Protein AF-S7VA34-F1 (afdb_monomer)

Mean predicted aligned error: 4.26 Å

Nearest PDB structures (foldseek):
  1vgv-assembly2_D  TM=6.565E-01  e=6.905E-03  Escherichia coli
  3dzc-assembly1_B  TM=6.618E-01  e=1.709E-02  Vibrio cholerae
  8wky-assembly1_A  TM=4.842E-01  e=1.620E-03  Homo sapiens
  6tpj-assembly1_A  TM=4.297E-01  e=6.905E-03  Homo sapiens
  5ws3-assembly1_A  TM=3.916E-01  e=1.189E-02  Homo sapiens

Solvent-accessible surface area (backbone atoms only — not comparable to full-atom values): 11590 Å² total; per-residue (Å²): 112,68,69,63,53,51,50,51,52,50,45,53,53,31,50,53,52,53,53,47,51,54,54,50,44,37,60,76,62,68,65,82,62,91,65,49,27,39,32,35,40,37,34,76,39,78,83,47,69,70,48,45,33,19,40,62,7,42,52,50,52,45,49,74,78,42,66,79,47,44,46,35,34,44,35,70,43,84,53,61,72,60,50,51,51,45,43,76,72,40,69,84,49,46,75,45,68,74,68,63,46,98,86,35,47,65,83,39,63,69,50,51,51,46,63,73,64,30,50,32,39,39,38,47,40,38,90,33,74,84,58,49,57,58,52,49,25,44,63,72,76,41,92,62,42,32,31,41,37,17,23,39,44,89,75,76,52,78,69,54,44,56,55,58,72,67,33,66,29,40,26,20,44,49,71,67,26,53,52,47,35,45,78,72,69,54,74,57,95,48,50,48,68,25,71,42,28,42,65,52,32,58,55,49,42,74,78,45,63,91,73,116

pLDDT: mean 91.78, std 9.01, range [55.5, 98.81]

Secondary structure (DSSP, 8-state):
-HHHHHHHHHHHHHHHHHHHHHHHHHHHTT---SS-EEEEEE---SS-HHHHHHHHHHHHHHHHH-TTSEEEEEES---HHHHHHHHHH-TTSEEE--PPPTTS----HHHHHHHHH-SEEEEPPBSS-TTHHHHHHHHHH----EEEEEE--S---HHHHHHHHH-SEEEESSHHHHHHHHHTT--STTEEE---THHHHHHHHHH-GGG-

Foldseek 3Di:
DVVVVVLVVQQVVQLVLVVCLVVVLLVVVVDPDPQAEEEEEAAQDDPDVLRLLFVVLVVLSCCVSPVRHQYEYAHADDDVVSVVLCCLVPVRHHYDYFDQDPVLDTPDPVVLVNLVRHQEYEYIADAASSVLSVLSNSVVNDLHAYEYAAYADPAADPSNVVSLVSHSAYEYQDCVSVVRCVVVVNDDSRYYYHHRSSVSSVVVCVVPVVSD

InterPro domains:
  IPR007345 Polysaccharide pyruvyl transferase [PF04230] (48-201)

Organism: NCBI:txid641524

Radius of gyration: 16.33 Å; Cα contacts (8 Å, |Δi|>4): 360; chains: 1; bounding box: 35×39×47 Å

Structure (mmCIF, N/CA/C/O backbone):
data_AF-S7VA34-F1
#
_entry.id   AF-S7VA34-F1
#
loop_
_atom_site.group_PDB
_atom_site.id
_atom_site.type_symbol
_atom_site.label_atom_id
_atom_site.label_alt_id
_atom_site.label_comp_id
_atom_site.label_asym_id
_atom_site.label_entity_id
_atom_site.label_seq_id
_atom_site.pdbx_PDB_ins_code
_atom_site.Cartn_x
_atom_site.Cartn_y
_atom_site.Cartn_z
_atom_site.occupancy
_atom_site.B_iso_or_equiv
_atom_site.auth_seq_id
_atom_site.auth_comp_id
_atom_site.auth_asym_id
_atom_site.auth_atom_id
_atom_site.pdbx_PDB_model_num
ATOM 1 N N . MET A 1 1 ? -6.222 -13.978 -30.266 1.00 61.00 1 MET A N 1
ATOM 2 C CA . MET A 1 1 ? -7.148 -12.844 -30.039 1.00 61.00 1 MET A CA 1
ATOM 3 C C . MET A 1 1 ? -7.884 -13.006 -28.704 1.00 61.00 1 MET A C 1
ATOM 5 O O . MET A 1 1 ? -7.746 -12.140 -27.851 1.00 61.00 1 MET A O 1
ATOM 9 N N . GLU A 1 2 ? -8.495 -14.173 -28.471 1.00 77.12 2 GLU A N 1
ATOM 10 C CA . GLU A 1 2 ? -9.124 -14.643 -27.215 1.00 77.12 2 GLU A CA 1
ATOM 11 C C . GLU A 1 2 ? -8.353 -14.312 -25.917 1.00 77.12 2 GLU A C 1
ATOM 13 O O . GLU A 1 2 ? -8.846 -13.580 -25.063 1.00 77.12 2 GLU A O 1
ATOM 18 N N . ARG A 1 3 ? -7.093 -14.764 -25.788 1.00 79.12 3 ARG A N 1
ATOM 19 C CA . ARG A 1 3 ? -6.267 -14.565 -24.575 1.00 79.12 3 ARG A CA 1
ATOM 20 C C . ARG A 1 3 ? -6.072 -13.098 -24.177 1.00 79.12 3 ARG A C 1
ATOM 22 O O . ARG A 1 3 ? -6.114 -12.764 -22.998 1.00 79.12 3 ARG A O 1
ATOM 29 N N . ARG A 1 4 ? -5.860 -12.209 -25.154 1.00 78.06 4 ARG A N 1
ATOM 30 C CA . ARG A 1 4 ? -5.673 -10.770 -24.893 1.00 78.06 4 ARG A CA 1
ATOM 31 C C . ARG A 1 4 ? -6.971 -10.128 -24.402 1.00 78.06 4 ARG A C 1
ATOM 33 O O . ARG A 1 4 ? -6.928 -9.284 -23.514 1.00 78.06 4 ARG A O 1
ATOM 40 N N . ASN A 1 5 ? -8.111 -10.548 -24.947 1.00 81.50 5 ASN A N 1
ATOM 41 C CA . ASN A 1 5 ? -9.422 -10.075 -24.508 1.00 81.50 5 ASN A CA 1
ATOM 42 C C . ASN A 1 5 ? -9.769 -10.596 -23.108 1.00 81.50 5 ASN A C 1
ATOM 44 O O . ASN A 1 5 ? -10.270 -9.829 -22.291 1.00 81.50 5 ASN A O 1
ATOM 48 N N . ALA A 1 6 ? -9.439 -11.854 -22.803 1.00 80.69 6 ALA A N 1
ATOM 49 C CA . ALA A 1 6 ? -9.592 -12.418 -21.464 1.00 80.69 6 ALA A CA 1
ATOM 50 C C . ALA A 1 6 ? -8.761 -11.648 -20.424 1.00 80.69 6 ALA A C 1
ATOM 52 O O . ALA A 1 6 ? -9.308 -11.214 -19.415 1.00 80.69 6 ALA A O 1
ATOM 53 N N . LEU A 1 7 ? -7.480 -11.383 -20.710 1.00 78.12 7 LEU A N 1
ATOM 54 C CA . LEU A 1 7 ? -6.618 -10.576 -19.837 1.00 78.12 7 LEU A CA 1
ATOM 55 C C . LEU A 1 7 ? -7.194 -9.176 -19.599 1.00 78.12 7 LEU A C 1
ATOM 57 O O . LEU A 1 7 ? -7.283 -8.753 -18.456 1.00 78.12 7 LEU A O 1
ATOM 61 N N . LYS A 1 8 ? -7.663 -8.485 -20.648 1.00 78.50 8 LYS A N 1
ATOM 62 C CA . LYS A 1 8 ? -8.310 -7.168 -20.506 1.00 78.50 8 LYS A CA 1
ATOM 63 C C . LYS A 1 8 ? -9.538 -7.208 -19.595 1.00 78.50 8 LYS A C 1
ATOM 65 O O . LYS A 1 8 ? -9.670 -6.348 -18.728 1.00 78.50 8 LYS A O 1
ATOM 70 N N . LYS A 1 9 ? -10.425 -8.192 -19.784 1.00 83.38 9 LYS A N 1
ATOM 71 C CA . LYS A 1 9 ? -11.634 -8.358 -18.962 1.00 83.38 9 LYS A CA 1
ATOM 72 C C . LYS A 1 9 ? -11.277 -8.632 -17.501 1.00 83.38 9 LYS A C 1
ATOM 74 O O . LYS A 1 9 ? -11.826 -7.982 -16.620 1.00 83.38 9 LYS A O 1
ATOM 79 N N . ILE A 1 10 ? -10.328 -9.538 -17.257 1.00 84.56 10 ILE A N 1
ATOM 80 C CA . ILE A 1 10 ? -9.851 -9.874 -15.909 1.00 84.56 10 ILE A CA 1
ATOM 81 C C . ILE A 1 10 ? -9.227 -8.650 -15.237 1.00 84.56 10 ILE A C 1
ATOM 83 O O . ILE A 1 10 ? -9.593 -8.339 -14.108 1.00 84.56 10 ILE A O 1
ATOM 87 N N . THR A 1 11 ? -8.348 -7.919 -15.932 1.00 82.56 11 THR A N 1
ATOM 88 C CA . THR A 1 11 ? -7.770 -6.673 -15.414 1.00 82.56 11 THR A CA 1
ATOM 89 C C . THR A 1 11 ? -8.873 -5.684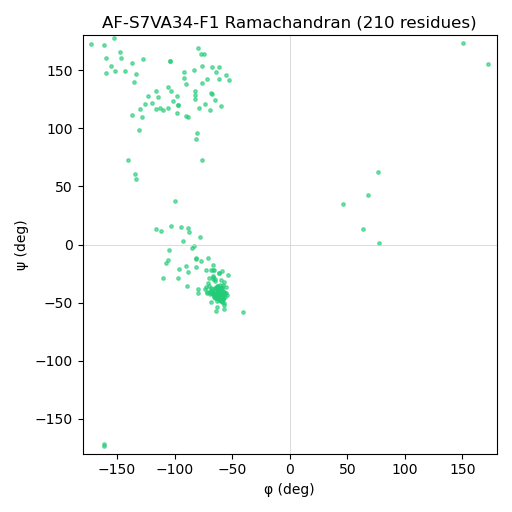 -15.050 1.00 82.56 11 THR A C 1
ATOM 91 O O . THR A 1 11 ? -8.926 -5.257 -13.906 1.00 82.56 11 THR A O 1
ATOM 94 N N . CYS A 1 12 ? -9.810 -5.398 -15.958 1.00 83.88 12 CYS A N 1
ATOM 95 C CA . CYS A 1 12 ? -10.899 -4.454 -15.700 1.00 83.88 12 CYS A CA 1
ATOM 96 C C . CYS A 1 12 ? -11.757 -4.852 -14.484 1.00 83.88 12 CYS A C 1
ATOM 98 O O . CYS A 1 12 ? -11.982 -4.023 -13.604 1.00 83.88 12 CYS A O 1
ATOM 100 N N . LEU A 1 13 ? -12.161 -6.124 -14.387 1.00 85.81 13 LEU A N 1
ATOM 101 C CA . LEU A 1 13 ? -12.937 -6.641 -13.254 1.00 85.81 13 LEU A CA 1
ATOM 102 C C . LEU A 1 13 ? -12.159 -6.554 -11.936 1.00 85.81 13 LEU A C 1
ATOM 104 O O . LEU A 1 13 ? -12.678 -6.044 -10.948 1.00 85.81 13 LEU A O 1
ATOM 108 N N . SER A 1 14 ? -10.907 -7.017 -11.923 1.00 86.81 14 SER A N 1
ATOM 109 C CA . SER A 1 14 ? -10.055 -6.978 -10.727 1.00 86.81 14 SER A CA 1
ATOM 110 C C . SER A 1 14 ? -9.768 -5.556 -10.255 1.00 86.81 14 SER A C 1
ATOM 112 O O . SER A 1 14 ? -9.807 -5.293 -9.057 1.00 86.81 14 SER A O 1
ATOM 114 N N . THR A 1 15 ? -9.559 -4.620 -11.184 1.00 88.25 15 THR A N 1
ATOM 115 C CA . THR A 1 15 ? -9.397 -3.208 -10.857 1.00 88.25 15 THR A CA 1
ATOM 116 C C . THR A 1 15 ? -10.689 -2.637 -10.286 1.00 88.25 15 THR A C 1
ATOM 118 O O . THR A 1 15 ? -10.637 -2.005 -9.241 1.00 88.25 15 THR A O 1
ATOM 121 N N . GLY A 1 16 ? -11.850 -2.918 -10.886 1.00 89.69 16 GLY A N 1
ATOM 122 C CA . GLY A 1 16 ? -13.141 -2.497 -10.334 1.00 89.69 16 GLY A CA 1
ATOM 123 C C . GLY A 1 16 ? -13.363 -2.988 -8.898 1.00 89.69 16 GLY A C 1
ATOM 124 O O . GLY A 1 16 ? -13.733 -2.198 -8.032 1.00 89.69 16 GLY A O 1
ATOM 125 N N . MET A 1 17 ? -13.060 -4.261 -8.619 1.00 91.81 17 MET A N 1
ATOM 126 C CA . MET A 1 17 ? -13.136 -4.818 -7.261 1.00 91.81 17 MET A CA 1
ATOM 127 C C . MET A 1 17 ? -12.164 -4.125 -6.301 1.00 91.81 17 MET A C 1
ATOM 129 O O . MET A 1 17 ? -12.560 -3.746 -5.203 1.00 91.81 17 MET A O 1
ATOM 133 N N . PHE A 1 18 ? -10.918 -3.901 -6.720 1.00 94.25 18 PHE A N 1
ATOM 134 C CA . PHE A 1 18 ? -9.914 -3.216 -5.906 1.00 94.25 18 PHE A CA 1
ATOM 135 C C . PHE A 1 18 ? -10.340 -1.788 -5.536 1.00 94.25 18 PHE A C 1
ATOM 137 O O . PHE A 1 18 ? -10.253 -1.395 -4.372 1.00 94.25 18 PHE A O 1
ATOM 144 N N . ILE A 1 19 ? -10.872 -1.032 -6.498 1.00 94.56 19 ILE A N 1
ATOM 145 C CA . ILE A 1 19 ? -11.386 0.322 -6.263 1.00 94.56 19 ILE A CA 1
ATOM 146 C C . ILE A 1 19 ? -12.608 0.299 -5.332 1.00 94.56 19 ILE A C 1
ATOM 148 O O . ILE A 1 19 ? -12.701 1.124 -4.419 1.00 94.56 19 ILE A O 1
ATOM 152 N N . ALA A 1 20 ? -13.507 -0.677 -5.491 1.00 93.94 20 ALA A N 1
ATOM 153 C CA . ALA A 1 20 ? -14.627 -0.879 -4.574 1.00 93.94 20 ALA A CA 1
ATOM 154 C C . ALA A 1 20 ? -14.155 -1.216 -3.146 1.00 93.94 20 ALA A C 1
ATOM 156 O O . ALA A 1 20 ? -14.719 -0.711 -2.179 1.00 93.94 20 ALA A O 1
ATOM 157 N N . SER A 1 21 ? -13.089 -2.010 -2.993 1.00 95.94 21 SER A N 1
ATOM 158 C CA . SER A 1 21 ? -12.500 -2.309 -1.682 1.00 95.94 21 SER A CA 1
ATOM 159 C C . SER A 1 21 ? -11.925 -1.063 -1.006 1.00 95.94 21 SER A C 1
ATOM 161 O O . SER A 1 21 ? -12.157 -0.869 0.183 1.00 95.94 21 SER A O 1
ATOM 163 N N . ILE A 1 22 ? -11.222 -0.197 -1.745 1.00 95.69 22 ILE A N 1
ATOM 164 C CA . ILE A 1 22 ? -10.688 1.065 -1.202 1.00 95.69 22 ILE A CA 1
ATOM 165 C C . ILE A 1 22 ? -11.824 1.989 -0.758 1.00 95.69 22 ILE A C 1
ATOM 167 O O . ILE A 1 22 ? -11.842 2.462 0.378 1.00 95.69 22 ILE A O 1
ATOM 171 N N . THR A 1 23 ? -12.770 2.257 -1.657 1.00 94.88 23 THR A N 1
ATOM 172 C CA . THR A 1 23 ? -13.866 3.203 -1.403 1.00 94.88 23 THR A CA 1
ATOM 173 C C . THR A 1 23 ? -14.786 2.710 -0.291 1.00 94.88 23 THR A C 1
ATOM 175 O O . THR A 1 23 ? -15.100 3.479 0.616 1.00 94.88 23 THR A O 1
ATOM 178 N N . GLY A 1 24 ? -15.136 1.420 -0.293 1.00 94.50 24 GLY A N 1
ATOM 179 C CA . GLY A 1 24 ? -15.923 0.788 0.763 1.00 94.50 24 GLY A CA 1
ATOM 180 C C . GLY A 1 24 ? -15.223 0.810 2.123 1.00 94.50 24 GLY A C 1
ATOM 181 O O . GLY A 1 24 ? -15.852 1.145 3.124 1.00 94.50 24 GLY A O 1
ATOM 182 N N . ALA A 1 25 ? -13.916 0.529 2.172 1.00 94.69 25 ALA A N 1
ATOM 183 C CA . ALA A 1 25 ? -13.160 0.572 3.423 1.00 94.69 25 ALA A CA 1
ATOM 184 C C . ALA A 1 25 ? -13.102 1.991 4.017 1.00 94.69 25 ALA A C 1
ATOM 186 O O . ALA A 1 25 ? -13.297 2.166 5.218 1.00 94.69 25 ALA A O 1
ATOM 187 N N . ILE A 1 26 ? -12.900 3.015 3.181 1.00 93.81 26 ILE A N 1
ATOM 188 C CA . ILE A 1 26 ? -12.905 4.418 3.625 1.00 93.81 26 ILE A CA 1
ATOM 189 C C . ILE A 1 26 ? -14.301 4.853 4.085 1.00 93.81 26 ILE A C 1
ATOM 191 O O . ILE A 1 26 ? -14.414 5.534 5.105 1.00 93.81 26 ILE A O 1
ATOM 195 N N . ALA A 1 27 ? -15.351 4.474 3.349 1.00 91.12 27 ALA A N 1
ATOM 196 C CA . ALA A 1 27 ? -16.731 4.815 3.688 1.00 91.12 27 ALA A CA 1
ATOM 197 C C . ALA A 1 27 ? -17.143 4.224 5.045 1.00 91.12 27 ALA A C 1
ATOM 199 O O . ALA A 1 27 ? -17.710 4.933 5.872 1.00 91.12 27 ALA A O 1
ATOM 200 N N . ASN A 1 28 ? -16.775 2.968 5.312 1.00 89.12 28 ASN A N 1
ATOM 201 C CA . ASN A 1 28 ? -17.064 2.299 6.584 1.00 89.12 28 ASN A CA 1
ATOM 202 C C . ASN A 1 28 ? -16.340 2.927 7.784 1.00 89.12 28 ASN A C 1
ATOM 204 O O . ASN A 1 28 ? -16.782 2.755 8.915 1.00 89.12 28 ASN A O 1
ATOM 208 N N . ASN A 1 29 ? -15.247 3.658 7.552 1.00 87.56 29 ASN A N 1
ATOM 209 C CA . ASN A 1 29 ? -14.478 4.307 8.610 1.00 87.56 29 ASN A CA 1
ATOM 210 C C . ASN A 1 29 ? -14.885 5.776 8.858 1.00 87.56 29 ASN A C 1
ATOM 212 O O . ASN A 1 29 ? -14.127 6.531 9.462 1.00 87.56 29 ASN A O 1
ATOM 216 N N . ASN A 1 30 ? -16.049 6.213 8.352 1.00 77.56 30 ASN A N 1
ATOM 217 C CA . ASN A 1 30 ? -16.628 7.548 8.580 1.00 77.56 30 ASN A CA 1
ATOM 218 C C . ASN A 1 30 ? -15.635 8.715 8.412 1.00 77.56 30 ASN A C 1
ATOM 220 O O . ASN A 1 30 ? -15.705 9.717 9.127 1.00 77.56 30 ASN A O 1
ATOM 224 N N . SER A 1 31 ? -14.691 8.604 7.470 1.00 76.50 31 SER A N 1
ATOM 225 C CA . SER A 1 31 ? -13.713 9.667 7.242 1.00 76.50 31 SER A CA 1
ATOM 226 C C . SER A 1 31 ? -14.440 10.966 6.869 1.00 76.50 31 SER A C 1
ATOM 228 O O . SER A 1 31 ? -15.111 11.040 5.837 1.00 76.50 31 SER A O 1
ATOM 230 N N . SER A 1 32 ? -14.263 12.009 7.683 1.00 73.44 32 SER A N 1
ATOM 231 C CA . SER A 1 32 ? -14.829 13.347 7.469 1.00 73.44 32 SER A CA 1
ATOM 232 C C . SER A 1 32 ? -13.999 14.212 6.514 1.00 73.44 32 SER A C 1
ATOM 234 O O . SER A 1 32 ? -14.387 15.336 6.201 1.00 73.44 32 SER A O 1
ATOM 236 N N . ASN A 1 33 ? -12.866 13.697 6.014 1.00 77.75 33 ASN A N 1
ATOM 237 C CA . ASN A 1 33 ? -12.004 14.430 5.092 1.00 77.75 33 ASN A CA 1
ATOM 238 C C . ASN A 1 33 ? -12.731 14.701 3.763 1.00 77.75 33 ASN A C 1
ATOM 240 O O . ASN A 1 33 ? -13.138 13.738 3.102 1.00 77.75 33 ASN A O 1
ATOM 244 N N . PRO A 1 34 ? -12.845 15.970 3.322 1.00 78.94 34 PRO A N 1
ATOM 245 C CA . PRO A 1 34 ? -13.524 16.309 2.072 1.00 78.94 34 PRO A CA 1
ATOM 246 C C . PRO A 1 34 ? -12.739 15.845 0.839 1.00 78.94 34 PRO A C 1
ATOM 248 O O . PRO A 1 34 ? -13.329 15.518 -0.184 1.00 78.94 34 PRO A O 1
ATOM 251 N N . THR A 1 35 ? -11.408 15.769 0.933 1.00 89.19 35 THR A N 1
ATOM 252 C CA . THR A 1 35 ? -10.553 15.159 -0.093 1.00 89.19 35 THR A CA 1
ATOM 253 C C . THR A 1 35 ? -9.852 13.949 0.494 1.00 89.19 35 THR A C 1
ATOM 255 O O . THR A 1 35 ? -9.035 14.092 1.407 1.00 89.19 35 THR A O 1
ATOM 258 N N . LYS A 1 36 ? -10.145 12.769 -0.051 1.00 96.12 36 LYS A N 1
ATOM 259 C CA . LYS A 1 36 ? -9.563 11.519 0.432 1.00 96.12 36 LYS A CA 1
ATOM 260 C C . LYS A 1 36 ? -8.085 11.412 0.068 1.00 96.12 36 LYS A C 1
ATOM 262 O O . LYS A 1 36 ? -7.668 11.837 -1.009 1.00 96.12 36 LYS A O 1
ATOM 267 N N . THR A 1 37 ? -7.288 10.857 0.974 1.00 97.94 37 THR A N 1
ATOM 268 C CA . THR A 1 37 ? -5.842 10.682 0.804 1.00 97.94 37 THR A CA 1
ATOM 269 C C . THR A 1 37 ? -5.452 9.212 0.957 1.00 97.94 37 THR A C 1
ATOM 271 O O . THR A 1 37 ? -5.771 8.581 1.960 1.00 97.94 37 THR A O 1
ATOM 274 N N . ILE A 1 38 ? -4.723 8.677 -0.020 1.00 98.62 38 ILE A N 1
ATOM 275 C CA . ILE A 1 38 ? -4.148 7.330 -0.011 1.00 98.62 38 ILE A CA 1
ATOM 276 C C . ILE A 1 38 ? -2.664 7.441 0.337 1.00 98.62 38 ILE A C 1
ATOM 278 O O . ILE A 1 38 ? -1.913 8.126 -0.365 1.00 98.62 38 ILE A O 1
ATOM 282 N N . LEU A 1 39 ? -2.232 6.742 1.387 1.00 98.75 39 LEU A N 1
ATOM 283 C CA . LEU A 1 39 ? -0.816 6.494 1.640 1.00 98.75 39 LEU A CA 1
ATOM 284 C C . LEU A 1 39 ? -0.408 5.210 0.916 1.00 98.75 39 LEU A C 1
ATOM 286 O O . LEU A 1 39 ? -0.825 4.116 1.280 1.00 98.75 39 LEU A O 1
ATOM 290 N N . LEU A 1 40 ? 0.385 5.341 -0.139 1.00 98.75 40 LEU A N 1
ATOM 291 C CA . LEU A 1 40 ? 0.876 4.223 -0.933 1.00 98.75 40 LEU A CA 1
ATOM 292 C C . LEU A 1 40 ? 2.280 3.841 -0.463 1.00 98.75 40 LEU A C 1
ATOM 294 O O . LEU A 1 40 ? 3.196 4.651 -0.566 1.00 98.75 40 LEU A O 1
ATOM 298 N N . VAL A 1 41 ? 2.471 2.606 -0.004 1.00 98.56 41 VAL A N 1
ATOM 299 C CA . VAL A 1 41 ? 3.798 2.050 0.302 1.00 98.56 41 VAL A CA 1
ATOM 300 C C . VAL A 1 41 ? 4.251 1.217 -0.890 1.00 98.56 41 VAL A C 1
ATOM 302 O O . VAL A 1 41 ? 3.632 0.202 -1.210 1.00 98.56 41 VAL A O 1
ATOM 305 N N . SER A 1 42 ? 5.300 1.662 -1.582 1.00 97.12 42 SER A N 1
ATOM 306 C CA . SER A 1 42 ? 5.801 1.008 -2.799 1.00 97.12 42 SER A CA 1
ATOM 307 C C . SER A 1 42 ? 7.243 1.436 -3.111 1.00 97.12 42 SER A C 1
ATOM 309 O O . SER A 1 42 ? 7.890 2.144 -2.338 1.00 97.12 42 SER A O 1
ATOM 311 N N . GLY A 1 43 ? 7.760 1.021 -4.268 1.00 94.38 43 GLY A N 1
ATOM 312 C CA . GLY A 1 43 ? 9.085 1.394 -4.761 1.00 94.38 43 GLY A CA 1
ATOM 313 C C . GLY A 1 43 ? 10.162 0.606 -4.039 1.00 94.38 43 GLY A C 1
ATOM 314 O O . GLY A 1 43 ? 10.954 1.181 -3.306 1.00 94.38 43 GLY A O 1
ATOM 315 N N . TRP A 1 44 ? 10.140 -0.719 -4.191 1.00 93.94 44 TRP A N 1
ATOM 316 C CA . TRP A 1 44 ? 11.004 -1.633 -3.440 1.00 93.94 44 TRP A CA 1
ATOM 317 C C . TRP A 1 44 ? 12.465 -1.557 -3.881 1.00 93.94 44 TRP A C 1
ATOM 319 O O . TRP A 1 44 ? 13.362 -1.545 -3.043 1.00 93.94 44 TRP A O 1
ATOM 329 N N . GLN A 1 45 ? 12.706 -1.479 -5.192 1.00 87.88 45 GLN A N 1
ATOM 330 C CA . GLN A 1 45 ? 14.041 -1.452 -5.784 1.00 87.88 45 GLN A CA 1
ATOM 331 C C . GLN A 1 45 ? 14.077 -0.521 -6.997 1.00 87.88 45 GLN A C 1
ATOM 333 O O . GLN A 1 45 ? 13.092 -0.389 -7.718 1.00 87.88 45 GLN A O 1
ATOM 338 N N . ASP A 1 46 ? 15.242 0.087 -7.236 1.00 89.12 46 ASP A N 1
ATOM 339 C CA . ASP A 1 46 ? 15.486 0.979 -8.381 1.00 89.12 46 ASP A CA 1
ATOM 340 C C . ASP A 1 46 ? 16.474 0.382 -9.403 1.00 89.12 46 ASP A C 1
ATOM 342 O O . ASP A 1 46 ? 16.952 1.085 -10.290 1.00 89.12 46 ASP A O 1
ATOM 346 N N . VAL A 1 47 ? 16.798 -0.910 -9.277 1.00 85.31 47 VAL A N 1
ATOM 347 C CA . VAL A 1 47 ? 17.720 -1.629 -10.181 1.00 85.31 47 VAL A CA 1
ATOM 348 C C . VAL A 1 47 ? 17.008 -2.657 -11.060 1.00 85.31 47 VAL A C 1
ATOM 350 O O . VAL A 1 47 ? 17.446 -2.926 -12.174 1.00 85.31 47 VAL A O 1
ATOM 353 N N . ASN A 1 48 ? 15.892 -3.213 -10.585 1.00 86.25 48 ASN A N 1
ATOM 354 C CA . ASN A 1 48 ? 15.089 -4.187 -11.314 1.00 86.25 48 ASN A CA 1
ATOM 355 C C . ASN A 1 48 ? 13.926 -3.473 -12.013 1.00 86.25 48 ASN A C 1
ATOM 357 O O . ASN A 1 48 ? 13.083 -2.862 -11.361 1.00 86.25 48 ASN A O 1
ATOM 361 N N . ILE A 1 49 ? 13.860 -3.560 -13.345 1.00 83.31 49 ILE A N 1
ATOM 362 C CA . ILE A 1 49 ? 12.837 -2.852 -14.128 1.00 83.31 49 ILE A CA 1
ATOM 363 C C . ILE A 1 49 ? 11.410 -3.344 -13.848 1.00 83.31 49 ILE A C 1
ATOM 365 O O . ILE A 1 49 ? 10.467 -2.558 -13.927 1.00 83.31 49 ILE A O 1
ATOM 369 N N . GLY A 1 50 ? 11.250 -4.620 -13.486 1.00 81.94 50 GLY A N 1
ATOM 370 C CA . GLY A 1 50 ? 9.975 -5.180 -13.050 1.00 81.94 50 GLY A CA 1
ATOM 371 C C . GLY A 1 50 ? 9.504 -4.539 -11.747 1.00 81.94 50 GLY A C 1
ATOM 372 O O . GLY A 1 50 ? 8.369 -4.071 -11.675 1.00 81.94 50 GLY A O 1
ATOM 373 N N . ASP A 1 51 ? 10.402 -4.411 -10.766 1.00 85.50 51 ASP A N 1
ATOM 374 C CA . ASP A 1 51 ? 10.084 -3.772 -9.484 1.00 85.50 51 ASP A CA 1
ATOM 375 C C . ASP A 1 51 ? 9.821 -2.270 -9.624 1.00 85.50 51 ASP A C 1
ATOM 377 O O . ASP A 1 51 ? 8.889 -1.733 -9.012 1.00 85.50 51 ASP A O 1
ATOM 381 N N . ILE A 1 52 ? 10.588 -1.593 -10.488 1.00 89.50 52 ILE A N 1
ATOM 382 C CA . ILE A 1 52 ? 10.351 -0.188 -10.838 1.00 89.50 52 ILE A CA 1
ATOM 383 C C . ILE A 1 52 ? 8.943 -0.023 -11.403 1.00 89.50 52 ILE A C 1
ATOM 385 O O . ILE A 1 52 ? 8.278 0.953 -11.072 1.00 89.50 52 ILE A O 1
ATOM 389 N N . ALA A 1 53 ? 8.474 -0.964 -12.225 1.00 89.38 53 ALA A N 1
ATOM 390 C CA . ALA A 1 53 ? 7.204 -0.865 -12.926 1.00 89.38 53 ALA A CA 1
ATOM 391 C C . ALA A 1 53 ? 5.962 -1.047 -12.025 1.00 89.38 53 ALA A C 1
ATOM 393 O O . ALA A 1 53 ? 4.893 -0.534 -12.374 1.00 89.38 53 ALA A O 1
ATOM 394 N N . HIS A 1 54 ? 6.0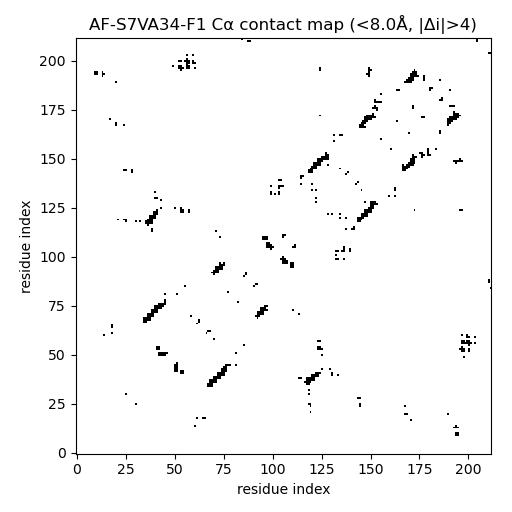81 -1.694 -10.856 1.00 92.25 54 HIS A N 1
ATOM 395 C CA . HIS A 1 54 ? 4.959 -1.862 -9.917 1.00 92.25 54 HIS A CA 1
ATOM 396 C C . HIS A 1 54 ? 4.376 -0.514 -9.461 1.00 92.25 54 HIS A C 1
ATOM 398 O O . HIS A 1 54 ? 3.165 -0.294 -9.517 1.00 92.25 54 HIS A O 1
ATOM 404 N N . THR A 1 55 ? 5.241 0.411 -9.042 1.00 94.69 55 THR A N 1
ATOM 405 C CA . THR A 1 55 ? 4.840 1.703 -8.456 1.00 94.69 55 THR A CA 1
ATOM 406 C C . THR A 1 55 ? 4.087 2.618 -9.433 1.00 94.69 55 THR A C 1
ATOM 408 O O . THR A 1 55 ? 2.953 2.989 -9.130 1.00 94.69 55 THR A O 1
ATOM 411 N N . PRO A 1 56 ? 4.640 2.982 -10.609 1.00 94.19 56 PRO A N 1
ATOM 412 C CA . PRO A 1 56 ? 3.935 3.811 -11.580 1.00 94.19 56 PRO A CA 1
ATOM 413 C C . PRO A 1 56 ? 2.696 3.104 -12.146 1.00 94.19 56 PRO A C 1
ATOM 415 O O . PRO A 1 56 ? 1.701 3.771 -12.422 1.00 94.19 56 PRO A O 1
ATOM 418 N N . GLY A 1 57 ? 2.709 1.769 -12.264 1.00 93.19 57 GLY A N 1
ATOM 419 C CA . GLY A 1 57 ? 1.533 0.993 -12.659 1.00 93.19 57 GLY A CA 1
ATOM 420 C C . GLY A 1 57 ? 0.372 1.144 -11.673 1.00 93.19 57 GLY A C 1
ATOM 421 O O . GLY A 1 57 ? -0.756 1.415 -12.086 1.00 93.19 57 GLY A O 1
ATOM 422 N N . LEU A 1 58 ? 0.644 1.046 -10.369 1.00 95.50 58 LEU A N 1
ATOM 423 C CA . LEU A 1 58 ? -0.378 1.189 -9.331 1.00 95.50 58 LEU A CA 1
ATOM 424 C C . LEU A 1 58 ? -0.851 2.640 -9.177 1.00 95.50 58 LEU A C 1
ATOM 426 O O . LEU A 1 58 ? -2.054 2.877 -9.085 1.00 95.50 58 LEU A O 1
ATOM 430 N N . ILE A 1 59 ? 0.059 3.620 -9.238 1.00 96.00 59 ILE A N 1
ATOM 431 C CA . ILE A 1 59 ? -0.319 5.043 -9.273 1.00 96.00 59 ILE A CA 1
ATOM 432 C C . ILE A 1 59 ? -1.246 5.310 -10.462 1.00 96.00 59 ILE A C 1
ATOM 434 O O . ILE A 1 59 ? -2.264 5.982 -10.308 1.00 96.00 59 ILE A O 1
ATOM 438 N N . HIS A 1 60 ? -0.939 4.756 -11.638 1.00 93.38 60 HIS A N 1
ATOM 439 C CA . HIS A 1 60 ? -1.787 4.917 -12.812 1.00 93.38 60 HIS A CA 1
ATOM 440 C C . HIS A 1 60 ? -3.193 4.335 -12.606 1.00 93.38 60 HIS A C 1
ATOM 442 O O . HIS A 1 60 ? -4.164 5.004 -12.958 1.00 93.38 60 HIS A O 1
ATOM 448 N N . ILE A 1 61 ? -3.319 3.141 -12.013 1.00 93.06 61 ILE A N 1
ATOM 449 C CA . ILE A 1 61 ? -4.624 2.553 -11.668 1.00 93.06 61 ILE A CA 1
ATOM 450 C C . ILE A 1 61 ? -5.402 3.507 -10.759 1.00 93.06 61 ILE A C 1
ATOM 452 O O . ILE A 1 61 ? -6.509 3.917 -11.103 1.00 93.06 61 ILE A O 1
ATOM 456 N N . LEU A 1 62 ? -4.805 3.902 -9.632 1.00 95.50 62 LEU A N 1
ATOM 457 C CA . LEU A 1 62 ? -5.467 4.752 -8.645 1.00 95.50 62 LEU A CA 1
ATOM 458 C C . LEU A 1 62 ? -5.902 6.082 -9.264 1.00 95.50 62 LEU A C 1
ATOM 460 O O . LEU A 1 62 ? -7.060 6.448 -9.150 1.00 95.50 62 LEU A O 1
ATOM 464 N N . LYS A 1 63 ? -5.035 6.759 -10.018 1.00 93.12 63 LYS A N 1
ATOM 465 C CA . LYS A 1 63 ? -5.391 8.027 -10.673 1.00 93.12 63 LYS A CA 1
ATOM 466 C C . LYS A 1 63 ? -6.440 7.899 -11.774 1.00 93.12 63 LYS A C 1
ATOM 468 O O . LYS A 1 63 ? -7.114 8.878 -12.074 1.00 93.12 63 LYS A O 1
ATOM 473 N N . THR A 1 64 ? -6.532 6.743 -12.425 1.00 91.25 64 THR A N 1
ATOM 474 C CA . THR A 1 64 ? -7.512 6.524 -13.497 1.00 91.25 64 THR A CA 1
ATOM 475 C C . THR A 1 64 ? -8.917 6.369 -12.929 1.00 91.25 64 THR A C 1
ATOM 477 O O . THR A 1 64 ? -9.865 6.873 -13.522 1.00 91.25 64 THR A O 1
ATOM 480 N N . PHE A 1 65 ? -9.049 5.688 -11.789 1.00 93.19 65 PHE A N 1
ATOM 481 C CA . PHE A 1 65 ? -10.352 5.338 -11.218 1.00 93.19 65 PHE A CA 1
ATOM 482 C C . PHE A 1 65 ? -10.737 6.145 -9.972 1.00 93.19 65 PHE A C 1
ATOM 484 O O . PHE A 1 65 ? -11.906 6.148 -9.609 1.00 93.19 65 PHE A O 1
ATOM 491 N N . LEU A 1 66 ? -9.779 6.820 -9.337 1.00 95.25 66 LEU A N 1
ATOM 492 C CA . LEU A 1 66 ? -9.946 7.693 -8.171 1.00 95.25 66 LEU A CA 1
ATOM 493 C C . LEU A 1 66 ? -9.185 9.022 -8.387 1.00 95.25 66 LEU A C 1
ATOM 495 O O . LEU A 1 66 ? -8.286 9.354 -7.609 1.00 95.25 66 LEU A O 1
ATOM 499 N N . PRO A 1 67 ? -9.459 9.770 -9.474 1.00 95.19 67 PRO A N 1
ATOM 500 C CA . PRO A 1 67 ? -8.702 10.974 -9.836 1.00 95.19 67 PRO A CA 1
ATOM 501 C C . PRO A 1 67 ? -8.760 12.097 -8.786 1.00 95.19 67 PRO A C 1
ATOM 503 O O . PRO A 1 67 ? -7.856 12.928 -8.729 1.00 95.19 67 PRO A O 1
ATOM 506 N N . GLU A 1 68 ? -9.805 12.131 -7.962 1.00 94.06 68 GLU A N 1
ATOM 507 C CA . GLU A 1 68 ? -10.013 13.097 -6.884 1.00 94.06 68 GLU A CA 1
ATOM 508 C C . GLU A 1 68 ? -9.246 12.758 -5.595 1.00 94.06 68 GLU A C 1
ATOM 510 O O . GLU A 1 68 ? -9.129 13.601 -4.700 1.00 94.06 68 GLU A O 1
ATOM 515 N N . TYR A 1 69 ? -8.699 11.543 -5.489 1.00 96.38 69 TYR A N 1
ATOM 516 C CA . TYR A 1 69 ? -7.948 11.101 -4.319 1.00 96.38 69 TYR A CA 1
ATOM 517 C C . TYR A 1 69 ? -6.505 11.599 -4.402 1.00 96.38 69 TYR A C 1
ATOM 519 O O . TYR A 1 69 ? -5.804 11.423 -5.400 1.00 96.38 69 TYR A O 1
ATOM 527 N N . LYS A 1 70 ? -6.016 12.186 -3.308 1.00 97.81 70 LYS A N 1
ATOM 528 C CA . LYS A 1 70 ? -4.602 12.551 -3.172 1.00 97.81 70 LYS A CA 1
ATOM 529 C C . LYS A 1 70 ? -3.782 11.301 -2.895 1.00 97.81 70 LYS A C 1
ATOM 531 O O . LYS A 1 70 ? -4.174 10.474 -2.078 1.00 97.81 70 LYS A O 1
ATOM 536 N N . ILE A 1 71 ? -2.615 11.191 -3.519 1.00 98.50 71 ILE A N 1
ATOM 537 C CA . ILE A 1 71 ? -1.687 10.081 -3.286 1.00 98.50 71 ILE A CA 1
ATOM 538 C C . ILE A 1 71 ? -0.420 10.632 -2.637 1.00 98.50 71 ILE A C 1
ATOM 540 O O . ILE A 1 71 ? 0.210 11.558 -3.155 1.00 98.50 71 ILE A O 1
ATOM 544 N N . ILE A 1 72 ? -0.045 10.034 -1.510 1.00 98.69 72 ILE A N 1
ATOM 545 C CA . ILE A 1 72 ? 1.264 10.202 -0.887 1.00 98.69 72 ILE A CA 1
ATOM 546 C C . ILE A 1 72 ? 2.000 8.873 -1.048 1.00 98.69 72 ILE A C 1
ATOM 548 O O . ILE A 1 72 ? 1.555 7.856 -0.527 1.00 98.69 72 ILE A O 1
ATOM 552 N N . LEU A 1 73 ? 3.104 8.863 -1.788 1.00 98.75 73 LEU A N 1
ATOM 553 C CA . LEU A 1 73 ? 3.962 7.697 -1.963 1.00 98.75 73 LEU A CA 1
ATOM 554 C C . LEU A 1 73 ? 5.036 7.678 -0.871 1.00 98.75 73 LEU A C 1
ATOM 556 O O . LEU A 1 73 ? 5.976 8.469 -0.910 1.00 98.75 73 LEU A O 1
ATOM 560 N N . TRP A 1 74 ? 4.938 6.728 0.054 1.00 98.44 74 TRP A N 1
ATOM 561 C CA . TRP A 1 74 ? 6.033 6.341 0.938 1.00 98.44 74 TRP A CA 1
ATOM 562 C C . TRP A 1 74 ? 6.956 5.383 0.180 1.00 98.44 74 TRP A C 1
ATOM 564 O O . TRP A 1 74 ? 6.739 4.169 0.138 1.00 98.44 74 TRP A O 1
ATOM 574 N N . LYS A 1 75 ? 7.962 5.956 -0.492 1.00 97.62 75 LYS A N 1
ATOM 575 C CA . LYS A 1 75 ? 8.883 5.214 -1.364 1.00 97.62 75 LYS A CA 1
ATOM 576 C C . LYS A 1 75 ? 9.980 4.553 -0.528 1.00 97.62 75 LYS A C 1
ATOM 578 O O . LYS A 1 75 ? 10.641 5.236 0.256 1.00 97.62 75 LYS A O 1
ATOM 583 N N . LYS A 1 76 ? 10.214 3.247 -0.704 1.00 96.25 76 LYS A N 1
ATOM 584 C CA . LYS A 1 76 ? 11.277 2.533 0.038 1.00 96.25 76 LYS A CA 1
ATOM 585 C C . LYS A 1 76 ? 12.666 2.754 -0.562 1.00 96.25 76 LYS A C 1
ATOM 587 O O . LYS A 1 76 ? 13.625 2.974 0.172 1.00 96.25 76 LYS A O 1
ATOM 592 N N . SER A 1 77 ? 12.786 2.735 -1.883 1.00 94.88 77 SER A N 1
ATOM 593 C CA . SER A 1 77 ? 14.046 2.949 -2.594 1.00 94.88 77 SER A CA 1
ATOM 594 C C . SER A 1 77 ? 14.361 4.444 -2.766 1.00 94.88 77 SER A C 1
ATOM 596 O O . SER A 1 77 ? 13.455 5.271 -2.889 1.00 94.88 77 SER A O 1
ATOM 598 N N . LYS A 1 78 ? 15.646 4.822 -2.814 1.00 94.19 78 LYS A N 1
ATOM 599 C CA . LYS A 1 78 ? 16.109 6.231 -2.845 1.00 94.19 78 LYS A CA 1
ATOM 600 C C . LYS A 1 78 ? 16.854 6.638 -4.129 1.00 94.19 78 LYS A C 1
ATOM 602 O O . LYS A 1 78 ? 17.494 7.680 -4.159 1.00 94.19 78 LYS A O 1
ATOM 607 N N . GLY A 1 79 ? 16.797 5.834 -5.185 1.00 93.12 79 GLY A N 1
ATOM 608 C CA . GLY A 1 79 ? 17.436 6.122 -6.466 1.00 93.12 79 GLY A CA 1
ATOM 609 C C . GLY A 1 79 ? 16.798 7.311 -7.186 1.00 93.12 79 GLY A C 1
ATOM 610 O O . GLY A 1 79 ? 15.579 7.360 -7.383 1.00 93.12 79 GLY A O 1
ATOM 611 N N . GLU A 1 80 ? 17.645 8.249 -7.613 1.00 92.00 80 GLU A N 1
ATOM 612 C CA . GLU A 1 80 ? 17.206 9.531 -8.175 1.00 92.00 80 GLU A CA 1
ATOM 613 C C . GLU A 1 80 ? 16.523 9.369 -9.539 1.00 92.00 80 GLU A C 1
ATOM 615 O O . GLU A 1 80 ? 15.456 9.928 -9.753 1.00 92.00 80 GLU A O 1
ATOM 620 N N . LYS A 1 81 ? 17.035 8.498 -10.422 1.00 91.94 81 LYS A N 1
ATOM 621 C CA . LYS A 1 81 ? 16.442 8.267 -11.757 1.00 91.94 81 LYS A CA 1
ATOM 622 C C . LYS A 1 81 ? 14.969 7.851 -11.695 1.00 91.94 81 LYS A C 1
ATOM 624 O O . LYS A 1 81 ? 14.144 8.314 -12.478 1.00 91.94 81 LYS A O 1
ATOM 629 N N . VAL A 1 82 ? 14.621 6.969 -10.756 1.00 92.19 82 VAL A N 1
ATOM 630 C CA . VAL A 1 82 ? 13.233 6.510 -10.584 1.00 92.19 82 VAL A CA 1
ATOM 631 C C . VAL A 1 82 ? 12.378 7.609 -9.959 1.00 92.19 82 VAL A C 1
ATOM 633 O O . VAL A 1 82 ? 11.220 7.774 -10.334 1.00 92.19 82 VAL A O 1
ATOM 636 N N . LYS A 1 83 ? 12.938 8.395 -9.036 1.00 93.38 83 LYS A N 1
ATOM 637 C CA . LYS A 1 83 ? 12.259 9.563 -8.467 1.00 93.38 83 LYS A CA 1
ATOM 638 C C . LYS A 1 83 ? 11.960 10.616 -9.541 1.00 93.38 83 LYS A C 1
ATOM 640 O O . LYS A 1 83 ? 10.823 11.068 -9.613 1.00 93.38 83 LYS A O 1
ATOM 645 N N . GLU A 1 84 ? 12.917 10.947 -10.406 1.00 93.69 84 GLU A N 1
ATOM 646 C CA . GLU A 1 84 ? 12.733 11.856 -11.548 1.00 93.69 84 GLU A CA 1
ATOM 647 C C . GLU A 1 84 ? 11.650 11.348 -12.503 1.00 93.69 84 GLU A C 1
ATOM 649 O O . GLU A 1 84 ? 10.753 12.099 -12.889 1.00 93.69 84 GLU A O 1
ATOM 654 N N . LEU A 1 85 ? 11.683 10.054 -12.833 1.00 91.62 85 LEU A N 1
ATOM 655 C CA . LEU A 1 85 ? 10.668 9.408 -13.660 1.00 91.62 85 LEU A CA 1
ATOM 656 C C . LEU A 1 85 ? 9.273 9.539 -13.045 1.00 91.62 85 LEU A C 1
ATOM 658 O O . LEU A 1 85 ? 8.324 9.884 -13.752 1.00 91.62 85 LEU A O 1
ATOM 662 N N . LEU A 1 86 ? 9.136 9.274 -11.743 1.00 94.50 86 LEU A N 1
ATOM 663 C CA . LEU A 1 86 ? 7.863 9.409 -11.037 1.00 94.50 86 LEU A CA 1
ATOM 664 C C . LEU A 1 86 ? 7.405 10.869 -11.004 1.00 94.50 86 LEU A C 1
ATOM 666 O O . LEU A 1 86 ? 6.248 11.136 -11.313 1.00 94.50 86 LEU A O 1
ATOM 670 N N . HIS A 1 87 ? 8.303 11.810 -10.717 1.00 94.50 87 HIS A N 1
ATOM 671 C CA . HIS A 1 87 ? 7.980 13.233 -10.642 1.00 94.50 87 HIS A CA 1
ATOM 672 C C . HIS A 1 87 ? 7.551 13.812 -11.998 1.00 94.50 87 HIS A C 1
ATOM 674 O O . HIS A 1 87 ? 6.539 14.503 -12.087 1.00 94.50 87 HIS A O 1
ATOM 680 N N . LYS A 1 88 ? 8.254 13.457 -13.082 1.00 92.94 88 LYS A N 1
ATOM 681 C CA . LYS A 1 88 ? 7.902 13.849 -14.458 1.00 92.94 88 LYS A CA 1
ATOM 682 C C . LYS A 1 88 ? 6.502 13.372 -14.850 1.00 92.94 88 LYS A C 1
ATOM 684 O O . LYS A 1 88 ? 5.787 14.045 -15.593 1.00 92.94 88 LYS A O 1
ATOM 689 N N . ASN A 1 89 ? 6.122 12.182 -14.396 1.00 91.44 89 ASN A N 1
ATOM 690 C CA . ASN A 1 89 ? 4.920 11.505 -14.864 1.00 91.44 89 ASN A CA 1
ATOM 691 C C . ASN A 1 89 ? 3.691 11.692 -13.977 1.00 91.44 89 ASN A C 1
ATOM 693 O O . ASN A 1 89 ? 2.567 11.671 -14.493 1.00 91.44 89 ASN A O 1
ATOM 697 N N . PHE A 1 90 ? 3.923 11.884 -12.683 1.00 94.62 90 PHE A N 1
ATOM 698 C CA . PHE A 1 90 ? 2.926 12.018 -11.630 1.00 94.62 90 PHE A CA 1
ATOM 699 C C . PHE A 1 90 ? 3.295 13.201 -10.717 1.00 94.62 90 PHE A C 1
ATOM 701 O O . PHE A 1 90 ? 3.550 13.006 -9.528 1.00 94.62 90 PHE A O 1
ATOM 708 N N . PRO A 1 91 ? 3.375 14.433 -11.259 1.00 95.25 91 PRO A N 1
ATOM 709 C CA . PRO A 1 91 ? 3.872 15.595 -10.515 1.00 95.25 91 PRO A CA 1
ATOM 710 C C . PRO A 1 91 ? 3.028 15.938 -9.278 1.00 95.25 91 PRO A C 1
ATOM 712 O O . PRO A 1 91 ? 3.529 16.532 -8.330 1.00 95.25 91 PRO A O 1
ATOM 715 N N . GLU A 1 92 ? 1.754 15.545 -9.261 1.00 94.88 92 GLU A N 1
ATOM 716 C CA . GLU A 1 92 ? 0.852 15.708 -8.114 1.00 94.88 92 GLU A CA 1
ATOM 717 C C . GLU A 1 92 ? 1.066 14.696 -6.974 1.00 94.88 92 GLU A C 1
ATOM 719 O O . GLU A 1 92 ? 0.528 14.889 -5.882 1.00 94.88 92 GLU A O 1
ATOM 724 N N . VAL A 1 93 ? 1.807 13.606 -7.206 1.00 97.75 93 VAL A N 1
ATOM 725 C CA . VAL A 1 93 ? 2.065 12.596 -6.173 1.00 97.75 93 VAL A CA 1
ATOM 726 C C . VAL A 1 93 ? 3.163 13.098 -5.248 1.00 97.75 93 VAL A C 1
ATOM 728 O O . VAL A 1 93 ? 4.310 13.279 -5.656 1.00 97.75 93 VAL A O 1
ATOM 731 N N . LYS A 1 94 ? 2.830 13.272 -3.966 1.00 97.88 94 LYS A N 1
ATOM 732 C CA . LYS A 1 94 ? 3.825 13.621 -2.950 1.00 97.88 94 LYS A CA 1
ATOM 733 C C . LYS A 1 94 ? 4.676 12.391 -2.640 1.00 97.88 94 LYS A C 1
ATOM 735 O O . LYS A 1 94 ? 4.134 11.392 -2.183 1.00 97.88 94 LYS A O 1
ATOM 740 N N . ILE A 1 95 ? 5.989 12.465 -2.844 1.00 98.25 95 ILE A N 1
ATOM 741 C CA . ILE A 1 95 ? 6.925 11.388 -2.492 1.00 98.25 95 ILE A CA 1
ATOM 742 C C . ILE A 1 95 ? 7.568 11.715 -1.146 1.00 98.25 95 ILE A C 1
ATOM 744 O O . ILE A 1 95 ? 8.099 12.809 -0.978 1.00 98.25 95 ILE A O 1
ATOM 748 N N . ILE A 1 96 ? 7.519 10.769 -0.211 1.00 98.25 96 ILE A N 1
ATOM 749 C CA . ILE A 1 96 ? 8.100 10.888 1.130 1.00 98.25 96 ILE A CA 1
ATOM 750 C C . ILE A 1 96 ? 9.010 9.698 1.431 1.00 98.25 96 ILE A C 1
ATOM 752 O O . ILE A 1 96 ? 8.872 8.623 0.835 1.00 98.25 96 ILE A O 1
ATOM 756 N N . TYR A 1 97 ? 9.909 9.884 2.396 1.00 97.69 97 TYR A N 1
ATOM 757 C CA . TYR A 1 97 ? 10.875 8.875 2.819 1.00 97.69 97 TYR A CA 1
ATOM 758 C C . TYR A 1 97 ? 10.929 8.763 4.340 1.00 97.69 97 TYR A C 1
ATOM 760 O O . TYR A 1 97 ? 10.829 9.750 5.057 1.00 97.69 97 TYR A O 1
ATOM 768 N N . GLY A 1 98 ? 11.173 7.551 4.823 1.00 96.50 98 GLY A N 1
ATOM 769 C CA . GLY A 1 98 ? 11.360 7.263 6.240 1.00 96.50 98 GLY A CA 1
ATOM 770 C C . GLY A 1 98 ? 11.420 5.761 6.470 1.00 96.50 98 GLY A C 1
ATOM 771 O O . GLY A 1 98 ? 10.914 4.987 5.651 1.00 96.50 98 GLY A O 1
ATOM 772 N N . SER A 1 99 ? 12.065 5.362 7.557 1.00 95.81 99 SER A N 1
ATOM 773 C CA . SER A 1 99 ? 12.185 3.962 7.963 1.00 95.81 99 SER A CA 1
ATOM 774 C C . SER A 1 99 ? 11.240 3.667 9.122 1.00 95.81 99 SER A C 1
ATOM 776 O O . SER A 1 99 ? 10.837 4.577 9.845 1.00 95.81 99 SER A O 1
ATOM 778 N N . VAL A 1 100 ? 10.904 2.391 9.280 1.00 97.69 100 VAL A N 1
ATOM 779 C CA . VAL A 1 100 ? 10.208 1.862 10.452 1.00 97.69 100 VAL A CA 1
ATOM 780 C C . VAL A 1 100 ? 11.249 1.138 11.302 1.00 97.69 100 VAL A C 1
ATOM 782 O O . VAL A 1 100 ? 12.058 0.380 10.764 1.00 97.69 100 VAL A O 1
ATOM 785 N N . ALA A 1 101 ? 11.275 1.411 12.602 1.00 97.06 101 ALA A N 1
ATOM 786 C CA . ALA A 1 101 ? 12.155 0.723 13.540 1.00 97.06 101 ALA A CA 1
ATOM 787 C C . ALA A 1 101 ? 11.616 -0.685 13.882 1.00 97.06 101 ALA A C 1
ATOM 789 O O . ALA A 1 101 ? 10.437 -0.960 13.652 1.00 97.06 101 ALA A O 1
ATOM 790 N N . PRO A 1 102 ? 12.433 -1.591 14.456 1.00 95.88 102 PRO A N 1
ATOM 791 C CA . PRO A 1 102 ? 12.004 -2.961 14.766 1.00 95.88 102 PRO A CA 1
ATOM 792 C C . PRO A 1 102 ? 10.796 -3.079 15.709 1.00 95.88 102 PRO A C 1
ATOM 794 O O . PRO A 1 102 ? 10.106 -4.089 15.688 1.00 95.88 102 PRO A O 1
ATOM 797 N N . ASP A 1 103 ? 10.522 -2.060 16.525 1.00 95.56 103 ASP A N 1
ATOM 798 C CA . ASP A 1 103 ? 9.351 -1.986 17.410 1.00 95.56 103 ASP A CA 1
ATOM 799 C C . ASP A 1 103 ? 8.112 -1.369 16.718 1.00 95.56 103 ASP A C 1
ATOM 801 O O . ASP A 1 103 ? 7.166 -0.922 17.377 1.00 95.56 103 ASP A O 1
ATOM 805 N N . SER A 1 104 ? 8.150 -1.265 15.388 1.00 97.00 104 SER A N 1
ATOM 806 C CA . SER A 1 104 ? 7.163 -0.601 14.532 1.00 97.00 104 SER A CA 1
ATOM 807 C C . SER A 1 104 ? 7.028 0.913 14.766 1.00 97.00 104 SER A C 1
ATOM 809 O O . SER A 1 104 ? 6.059 1.518 14.306 1.00 97.00 104 SER A O 1
ATOM 811 N N . SER A 1 105 ? 7.957 1.558 15.488 1.00 97.06 105 SER A N 1
ATOM 812 C CA . SER A 1 105 ? 7.951 3.019 15.634 1.00 97.06 105 SER A CA 1
ATOM 813 C C . SER A 1 105 ? 8.456 3.743 14.381 1.00 97.06 105 SER A C 1
ATOM 815 O O . SER A 1 105 ? 9.226 3.209 13.579 1.00 97.06 105 SER A O 1
ATOM 817 N N . VAL A 1 106 ? 7.991 4.981 14.204 1.00 96.75 106 VAL A N 1
ATOM 818 C CA . VAL A 1 106 ? 8.386 5.877 13.113 1.00 96.75 106 VAL A CA 1
ATOM 819 C C . VAL A 1 106 ? 8.772 7.229 13.701 1.00 96.75 106 VAL A C 1
ATOM 821 O O . VAL A 1 106 ? 7.935 7.934 14.256 1.00 96.75 106 VAL A O 1
ATOM 824 N N . GLU A 1 107 ? 10.037 7.610 13.534 1.00 94.12 107 GLU A N 1
ATOM 825 C CA . GLU A 1 107 ? 10.559 8.901 14.012 1.00 94.12 107 GLU A CA 1
ATOM 826 C C . GLU A 1 107 ? 10.391 10.027 12.984 1.00 94.12 107 GLU A C 1
ATOM 828 O O . GLU A 1 107 ? 10.359 11.204 13.329 1.00 94.12 107 GLU A O 1
ATOM 833 N N . ASN A 1 108 ? 10.279 9.684 11.697 1.00 97.44 108 ASN A N 1
ATOM 834 C CA . ASN A 1 108 ? 10.192 10.679 10.638 1.00 97.44 108 ASN A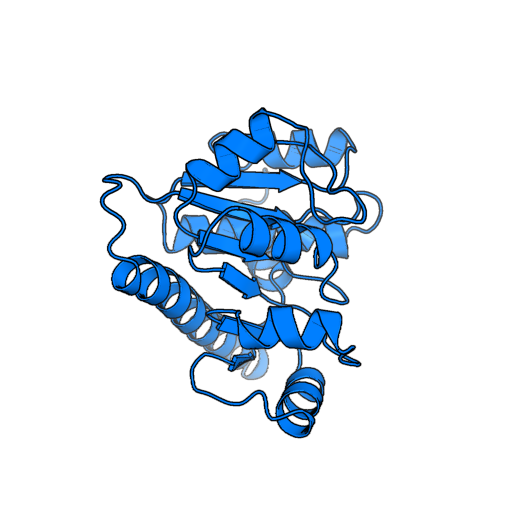 CA 1
ATOM 835 C C . ASN A 1 108 ? 8.851 11.435 10.689 1.00 97.44 108 ASN A C 1
ATOM 837 O O . ASN A 1 108 ? 7.785 10.865 10.442 1.00 97.44 108 ASN A O 1
ATOM 841 N N . GLU A 1 109 ? 8.916 12.741 10.949 1.00 97.31 109 GLU A N 1
ATOM 842 C CA . GLU A 1 109 ? 7.737 13.602 11.097 1.00 97.31 109 GLU A CA 1
ATOM 843 C C . GLU A 1 109 ? 6.865 13.660 9.837 1.00 97.31 109 GLU A C 1
ATOM 845 O O . GLU A 1 109 ? 5.636 13.719 9.927 1.00 97.31 109 GLU A O 1
ATOM 850 N N . GLU A 1 110 ? 7.475 13.612 8.650 1.00 97.62 110 GLU A N 1
ATOM 851 C CA . GLU A 1 110 ? 6.744 13.647 7.386 1.00 97.62 110 GLU A CA 1
ATOM 852 C C . GLU A 1 110 ? 5.922 12.367 7.175 1.00 97.62 110 GLU A C 1
ATOM 854 O O . GLU A 1 110 ? 4.756 12.445 6.774 1.00 97.62 110 GLU A O 1
ATOM 859 N N . VAL A 1 111 ? 6.487 11.204 7.506 1.00 98.38 111 VAL A N 1
ATOM 860 C CA . VAL A 1 111 ? 5.761 9.928 7.515 1.00 98.38 111 VAL A CA 1
ATOM 861 C C . VAL A 1 111 ? 4.649 9.952 8.558 1.00 98.38 111 VAL A C 1
ATOM 863 O O . VAL A 1 111 ? 3.515 9.604 8.237 1.00 98.38 111 VAL A O 1
ATOM 866 N N . MET A 1 112 ? 4.921 10.425 9.775 1.00 98.38 112 MET A N 1
ATOM 867 C CA . MET A 1 112 ? 3.897 10.525 10.820 1.00 98.38 112 MET A CA 1
ATOM 868 C C . MET A 1 112 ? 2.744 11.453 10.424 1.00 98.38 112 MET A C 1
ATOM 870 O O . MET A 1 112 ? 1.575 11.144 10.667 1.00 98.38 112 MET A O 1
ATOM 874 N N . SER A 1 113 ? 3.047 12.570 9.763 1.00 97.88 113 SER A N 1
ATOM 875 C CA . SER A 1 113 ? 2.044 13.470 9.191 1.00 97.88 113 SER A CA 1
ATOM 876 C C . SER A 1 113 ? 1.221 12.777 8.101 1.00 97.88 113 SER A C 1
ATOM 878 O O . SER A 1 113 ? -0.006 12.896 8.075 1.00 97.88 113 SER A O 1
ATOM 880 N N . ALA A 1 114 ? 1.868 11.991 7.236 1.00 98.25 114 ALA A N 1
ATOM 881 C CA . ALA A 1 114 ? 1.187 11.226 6.199 1.00 98.25 114 ALA A CA 1
ATOM 882 C C . ALA A 1 114 ? 0.265 10.139 6.774 1.00 98.25 114 ALA A C 1
ATOM 884 O O . ALA A 1 114 ? -0.867 10.028 6.308 1.00 98.25 114 ALA A O 1
ATOM 885 N N . ILE A 1 115 ? 0.694 9.404 7.809 1.00 98.12 115 ILE A N 1
ATOM 886 C CA . ILE A 1 115 ? -0.134 8.404 8.509 1.00 98.12 115 ILE A CA 1
ATOM 887 C C . ILE A 1 115 ? -1.386 9.064 9.099 1.00 98.12 115 ILE A C 1
ATOM 889 O O . ILE A 1 115 ? -2.508 8.615 8.869 1.00 98.12 115 ILE A O 1
ATOM 893 N N . LYS A 1 116 ? -1.217 10.192 9.801 1.00 96.00 116 LYS A N 1
ATOM 894 C CA . LYS A 1 116 ? -2.341 10.941 10.385 1.00 96.00 116 LYS A CA 1
ATOM 895 C C . LYS A 1 116 ? -3.303 11.468 9.323 1.00 96.00 116 LYS A C 1
ATOM 897 O O . LYS A 1 116 ? -4.514 11.457 9.539 1.00 96.00 116 LYS A O 1
ATOM 902 N N . LYS A 1 117 ? -2.783 11.932 8.185 1.00 96.00 117 LYS A N 1
ATOM 903 C CA . LYS A 1 117 ? -3.572 12.560 7.119 1.00 96.00 117 LYS A CA 1
ATOM 904 C C . LYS A 1 117 ? -4.302 11.562 6.226 1.00 96.00 117 LYS A C 1
ATOM 906 O O . LYS A 1 117 ? -5.413 11.854 5.797 1.00 96.00 117 LYS A O 1
ATOM 911 N N . ALA A 1 118 ? -3.676 10.433 5.909 1.00 98.00 118 ALA A N 1
ATOM 912 C CA . ALA A 1 118 ? -4.243 9.450 4.998 1.00 98.00 118 ALA A CA 1
ATOM 913 C C . ALA A 1 118 ? -5.525 8.831 5.561 1.00 98.00 118 ALA A C 1
ATOM 915 O O . ALA A 1 118 ? -5.683 8.699 6.772 1.00 98.00 118 ALA A O 1
ATOM 916 N N . ASP A 1 119 ? -6.444 8.463 4.678 1.00 98.12 119 ASP A N 1
ATOM 917 C CA . ASP A 1 119 ? -7.699 7.783 5.008 1.00 98.12 119 ASP A CA 1
ATOM 918 C C . ASP A 1 119 ? -7.580 6.266 4.852 1.00 98.12 119 ASP A C 1
ATOM 920 O O . ASP A 1 119 ? -8.364 5.521 5.433 1.00 98.12 119 ASP A O 1
ATOM 924 N N . ILE A 1 120 ? -6.595 5.822 4.071 1.00 98.56 120 ILE A N 1
ATOM 925 C CA . ILE A 1 120 ? -6.264 4.419 3.859 1.00 98.56 120 ILE A CA 1
ATOM 926 C C . ILE A 1 120 ? -4.778 4.272 3.535 1.00 98.56 120 ILE A C 1
ATOM 928 O O . ILE A 1 120 ? -4.192 5.149 2.885 1.00 98.56 120 ILE A O 1
ATOM 932 N N . LEU A 1 121 ? -4.192 3.140 3.919 1.00 98.81 121 LEU A N 1
ATOM 933 C CA . LEU A 1 121 ? -2.885 2.714 3.430 1.00 98.81 121 LEU A CA 1
ATOM 934 C C . LEU A 1 121 ? -3.014 1.567 2.421 1.00 98.81 121 LEU A C 1
ATOM 936 O O . LEU A 1 121 ? -3.751 0.607 2.630 1.00 98.81 121 LEU A O 1
ATOM 940 N N . VAL A 1 122 ? -2.267 1.646 1.321 1.00 98.75 122 VAL A N 1
ATOM 941 C CA . VAL A 1 122 ? -2.174 0.572 0.325 1.00 98.75 122 VAL A CA 1
ATOM 942 C C . VAL A 1 122 ? -0.730 0.098 0.224 1.00 98.75 122 VAL A C 1
ATOM 944 O O . VAL A 1 122 ? 0.163 0.877 -0.106 1.00 98.75 122 VAL A O 1
ATOM 947 N N . HIS A 1 123 ? -0.503 -1.189 0.479 1.00 98.44 123 HIS A N 1
ATOM 948 C CA . HIS A 1 123 ? 0.759 -1.862 0.174 1.00 98.44 123 HIS A CA 1
ATOM 949 C C . HIS A 1 123 ? 0.774 -2.282 -1.305 1.00 98.44 123 HIS A C 1
ATOM 951 O O . HIS A 1 123 ? -0.164 -2.922 -1.787 1.00 98.44 123 HIS A O 1
ATOM 957 N N . GLY A 1 124 ? 1.805 -1.856 -2.040 1.00 96.25 124 GLY A N 1
ATOM 958 C CA . GLY A 1 124 ? 1.937 -2.073 -3.481 1.00 96.25 124 GLY A CA 1
ATOM 959 C C . GLY A 1 124 ? 2.438 -3.463 -3.885 1.00 96.25 124 GLY A C 1
ATOM 960 O O . GLY A 1 124 ? 2.931 -4.243 -3.075 1.00 96.25 124 GLY A O 1
ATOM 961 N N . SER A 1 125 ? 2.357 -3.758 -5.184 1.00 93.62 125 SER A N 1
ATOM 962 C CA . SER A 1 125 ? 2.697 -5.081 -5.728 1.00 93.62 125 SER A CA 1
ATOM 963 C C . SER A 1 125 ? 4.149 -5.465 -5.496 1.00 93.62 125 SER A C 1
ATOM 965 O O . SER A 1 125 ? 5.028 -4.614 -5.596 1.00 93.62 125 SER A O 1
ATOM 967 N N . GLY A 1 126 ? 4.407 -6.743 -5.216 1.00 93.06 126 GLY A N 1
ATOM 968 C CA . GLY A 1 126 ? 5.754 -7.225 -4.918 1.00 93.06 126 GLY A CA 1
ATOM 969 C C . GLY A 1 126 ? 5.876 -8.750 -4.796 1.00 93.06 126 GLY A C 1
ATOM 970 O O . GLY A 1 126 ? 4.875 -9.478 -4.804 1.00 93.06 126 GLY A O 1
ATOM 971 N N . PRO A 1 127 ? 7.115 -9.264 -4.681 1.00 93.25 127 PRO A N 1
ATOM 972 C CA . PRO A 1 127 ? 7.397 -10.698 -4.570 1.00 93.25 127 PRO A CA 1
ATOM 973 C C . PRO A 1 127 ? 6.990 -11.318 -3.232 1.00 93.25 127 PRO A C 1
ATOM 975 O O . PRO A 1 127 ? 6.960 -12.537 -3.117 1.00 93.25 127 PRO A O 1
ATOM 978 N N . TYR A 1 128 ? 6.668 -10.485 -2.250 1.00 95.44 128 TYR A N 1
ATOM 979 C CA . TYR A 1 128 ? 6.055 -10.815 -0.969 1.00 95.44 128 TYR A CA 1
ATOM 980 C C . TYR A 1 128 ? 5.464 -9.523 -0.378 1.00 95.44 128 TYR A C 1
ATOM 982 O O . TYR A 1 128 ? 5.432 -8.491 -1.058 1.00 95.44 128 TYR A O 1
ATOM 990 N N . VAL A 1 129 ? 4.996 -9.543 0.872 1.00 97.12 129 VAL A N 1
ATOM 991 C CA . VAL A 1 129 ? 4.573 -8.328 1.592 1.00 97.12 129 VAL A CA 1
ATOM 992 C C . VAL A 1 129 ? 5.813 -7.551 2.058 1.00 97.12 129 VAL A C 1
ATOM 994 O O . VAL A 1 129 ? 6.176 -7.561 3.226 1.00 97.12 129 VAL A O 1
ATOM 997 N N . VAL A 1 130 ? 6.515 -6.910 1.112 1.00 96.38 130 VAL A N 1
ATOM 998 C CA . VAL A 1 130 ? 7.825 -6.261 1.346 1.00 96.38 130 VAL A CA 1
ATOM 999 C C . VAL A 1 130 ? 7.778 -5.188 2.435 1.00 96.38 130 VAL A C 1
ATOM 1001 O O . VAL A 1 130 ? 8.741 -5.019 3.172 1.00 96.38 130 VAL A O 1
ATOM 1004 N N . GLY A 1 131 ? 6.662 -4.468 2.529 1.00 97.00 131 GLY A N 1
ATOM 1005 C CA . GLY A 1 131 ? 6.445 -3.394 3.495 1.00 97.00 131 GLY A CA 1
ATOM 1006 C C . GLY A 1 131 ? 5.621 -3.852 4.691 1.00 97.00 131 GLY A C 1
ATOM 1007 O O . GLY A 1 131 ? 4.742 -3.109 5.118 1.00 97.00 131 GLY A O 1
ATOM 1008 N N . GLN A 1 132 ? 5.814 -5.086 5.172 1.00 98.12 132 GLN A N 1
ATOM 1009 C CA . GLN A 1 132 ? 5.124 -5.577 6.370 1.00 98.12 132 GLN A CA 1
ATOM 1010 C C . GLN A 1 132 ? 5.374 -4.647 7.569 1.00 98.12 132 GLN A C 1
ATOM 1012 O O . GLN A 1 132 ? 4.424 -4.281 8.251 1.00 98.12 132 GLN A O 1
ATOM 1017 N N . ASP A 1 133 ? 6.610 -4.173 7.741 1.00 98.12 133 ASP A N 1
ATOM 1018 C CA . ASP A 1 133 ? 7.000 -3.166 8.737 1.00 98.12 133 ASP A CA 1
ATOM 1019 C C . ASP A 1 133 ? 6.149 -1.885 8.635 1.00 98.12 133 ASP A C 1
ATOM 1021 O O . ASP A 1 133 ? 5.666 -1.357 9.634 1.00 98.12 133 ASP A O 1
ATOM 1025 N N . ASN A 1 134 ? 5.900 -1.398 7.417 1.00 98.62 134 ASN A N 1
ATOM 1026 C CA . ASN A 1 134 ? 5.045 -0.237 7.180 1.00 98.62 134 ASN A CA 1
ATOM 1027 C C . ASN A 1 134 ? 3.579 -0.489 7.568 1.00 98.62 134 ASN A C 1
ATOM 1029 O O . ASN A 1 134 ? 2.924 0.428 8.066 1.00 98.62 134 ASN A O 1
ATOM 1033 N N . LEU A 1 135 ? 3.062 -1.699 7.328 1.00 98.69 135 LEU A N 1
ATOM 1034 C CA . LEU A 1 135 ? 1.699 -2.082 7.715 1.00 98.69 135 LEU A CA 1
ATOM 1035 C C . LEU A 1 135 ? 1.574 -2.189 9.240 1.00 98.69 135 LEU A C 1
ATOM 1037 O O . LEU A 1 135 ? 0.616 -1.681 9.815 1.00 98.69 135 LEU A O 1
ATOM 1041 N N . GLU A 1 136 ? 2.565 -2.781 9.902 1.00 98.50 136 GLU A N 1
ATOM 1042 C CA . GLU A 1 136 ? 2.624 -2.870 11.364 1.00 98.50 136 GLU A CA 1
ATOM 1043 C C . GLU A 1 136 ? 2.721 -1.479 12.007 1.00 98.50 136 GLU A C 1
ATOM 1045 O O . GLU A 1 136 ? 2.001 -1.186 12.961 1.00 98.50 136 GLU A O 1
ATOM 1050 N N . ALA A 1 137 ? 3.536 -0.579 11.444 1.00 98.50 137 ALA A N 1
ATOM 1051 C CA . ALA A 1 137 ? 3.590 0.816 11.881 1.00 98.50 137 ALA A CA 1
ATOM 1052 C C . ALA A 1 137 ? 2.237 1.520 11.712 1.00 98.50 137 ALA A C 1
ATOM 1054 O O . ALA A 1 137 ? 1.795 2.242 12.603 1.00 98.50 137 ALA A O 1
ATOM 1055 N N . TRP A 1 138 ? 1.545 1.297 10.594 1.00 98.69 138 TRP A N 1
ATOM 1056 C CA . TRP A 1 138 ? 0.202 1.838 10.391 1.00 98.69 138 TRP A CA 1
ATOM 1057 C C . TRP A 1 138 ? -0.772 1.357 11.469 1.00 98.69 138 TRP A C 1
ATOM 1059 O O . TRP A 1 138 ? -1.400 2.191 12.116 1.00 98.69 138 TRP A O 1
ATOM 1069 N N . MET A 1 139 ? -0.811 0.047 11.733 1.00 98.25 139 MET A N 1
ATOM 1070 C CA . MET A 1 139 ? -1.635 -0.549 12.792 1.00 98.25 139 MET A CA 1
ATOM 1071 C C . MET A 1 139 ? -1.289 -0.016 14.192 1.00 98.25 139 MET A C 1
ATOM 1073 O O . MET A 1 139 ? -2.166 0.070 15.044 1.00 98.25 139 MET A O 1
ATOM 1077 N N . LYS A 1 140 ? -0.028 0.360 14.446 1.00 97.88 140 LYS A N 1
ATOM 1078 C CA . LYS A 1 140 ? 0.403 0.955 15.725 1.00 97.88 140 LYS A CA 1
ATOM 1079 C C . LYS A 1 140 ? -0.133 2.373 15.929 1.00 97.88 140 LYS A C 1
ATOM 1081 O O . LYS A 1 140 ? -0.395 2.766 17.062 1.00 97.88 140 LYS A O 1
ATOM 1086 N N . TYR A 1 141 ? -0.246 3.161 14.860 1.00 97.94 141 TYR A N 1
ATOM 1087 C CA . TYR A 1 141 ? -0.538 4.596 14.952 1.00 97.94 141 TYR A CA 1
ATOM 1088 C C . TYR A 1 141 ? -1.967 4.982 14.567 1.00 97.94 141 TYR A C 1
ATOM 1090 O O . TYR A 1 141 ? -2.367 6.124 14.814 1.00 97.94 141 TYR A O 1
ATOM 1098 N N . THR A 1 142 ? -2.736 4.090 13.942 1.00 96.75 142 THR A N 1
ATOM 1099 C CA . THR A 1 142 ? -4.117 4.374 13.554 1.00 96.75 142 THR A CA 1
ATOM 1100 C C . THR A 1 142 ? -4.940 3.106 13.326 1.00 96.75 142 THR A C 1
ATOM 1102 O O . THR A 1 142 ? -4.443 2.120 12.797 1.00 96.75 142 THR A O 1
ATOM 1105 N N . ASP A 1 143 ? -6.238 3.184 13.622 1.00 96.06 143 ASP A N 1
ATOM 1106 C CA . ASP A 1 143 ? -7.221 2.134 13.307 1.00 96.06 143 ASP A CA 1
ATOM 1107 C C . ASP A 1 143 ? -7.836 2.285 11.902 1.00 96.06 143 ASP A C 1
ATOM 1109 O O . ASP A 1 143 ? -8.840 1.657 11.562 1.00 96.06 143 ASP A O 1
ATOM 1113 N N . LYS A 1 144 ? -7.279 3.173 11.070 1.00 97.50 144 LYS A N 1
ATOM 1114 C CA . LYS A 1 144 ? -7.770 3.398 9.708 1.00 97.50 144 LYS A CA 1
ATOM 1115 C C . LYS A 1 144 ? -7.537 2.175 8.819 1.00 97.50 144 LYS A C 1
ATOM 1117 O O . LYS A 1 144 ? -6.582 1.428 9.033 1.00 97.50 144 LYS A O 1
ATOM 1122 N N . PRO A 1 145 ? -8.369 1.972 7.782 1.00 98.19 145 PRO A N 1
ATOM 1123 C CA . PRO A 1 145 ? -8.245 0.808 6.925 1.00 98.19 145 PRO A CA 1
ATOM 1124 C C . PRO A 1 145 ? -6.896 0.781 6.212 1.00 98.19 145 PRO A C 1
ATOM 1126 O O . PRO A 1 145 ? -6.290 1.811 5.907 1.00 98.19 145 PRO A O 1
ATOM 1129 N N . PHE A 1 146 ? -6.460 -0.423 5.878 1.00 98.75 146 PHE A N 1
ATOM 1130 C CA . PHE A 1 146 ? -5.347 -0.647 4.972 1.00 98.75 146 PHE A CA 1
ATOM 1131 C C . PHE A 1 146 ? -5.572 -1.926 4.175 1.00 98.75 146 PHE A C 1
ATOM 1133 O O . PHE A 1 146 ? -6.433 -2.742 4.510 1.00 98.75 146 PHE A O 1
ATOM 1140 N N . GLY A 1 147 ? -4.806 -2.118 3.111 1.00 98.38 147 GLY A N 1
ATOM 1141 C CA . GLY A 1 147 ? -4.864 -3.360 2.358 1.00 98.38 147 GLY A CA 1
ATOM 1142 C C . GLY A 1 147 ? -3.653 -3.594 1.477 1.00 98.38 147 GLY A C 1
ATOM 1143 O O . GLY A 1 147 ? -2.784 -2.734 1.316 1.00 98.38 147 GLY A O 1
ATOM 1144 N N . ILE A 1 148 ? -3.604 -4.796 0.915 1.00 98.38 148 ILE A N 1
ATOM 1145 C CA . ILE A 1 148 ? -2.458 -5.314 0.169 1.00 98.38 148 ILE A CA 1
ATOM 1146 C C . ILE A 1 148 ? -2.872 -5.543 -1.280 1.00 98.38 148 ILE A C 1
ATOM 1148 O O . ILE A 1 148 ? -3.911 -6.153 -1.540 1.00 98.38 148 ILE A O 1
ATOM 1152 N N . PHE A 1 149 ? -2.065 -5.067 -2.231 1.00 97.50 149 PHE A N 1
ATOM 1153 C CA . PHE A 1 149 ? -2.362 -5.189 -3.653 1.00 97.50 149 PHE A CA 1
ATOM 1154 C C . PHE A 1 149 ? -1.237 -5.840 -4.458 1.00 97.50 149 PHE A C 1
ATOM 1156 O O . PHE A 1 149 ? -0.146 -5.297 -4.593 1.00 97.50 149 PHE A O 1
ATOM 1163 N N . GLY A 1 150 ? -1.548 -6.954 -5.117 1.00 94.62 150 GLY A N 1
ATOM 1164 C CA . GLY A 1 150 ? -0.689 -7.597 -6.107 1.00 94.62 150 GLY A CA 1
ATOM 1165 C C . GLY A 1 150 ? 0.582 -8.198 -5.509 1.00 94.62 150 GLY A C 1
ATOM 1166 O O . GLY A 1 150 ? 1.659 -8.054 -6.084 1.00 94.62 150 GLY A O 1
ATOM 1167 N N . THR A 1 151 ? 0.483 -8.863 -4.360 1.00 95.56 151 THR A N 1
ATOM 1168 C CA . THR A 1 151 ? 1.625 -9.535 -3.721 1.00 95.56 151 THR A CA 1
ATOM 1169 C C . THR A 1 151 ? 1.574 -11.048 -3.905 1.00 95.56 151 THR A C 1
ATOM 1171 O O . THR A 1 151 ? 0.526 -11.634 -4.190 1.00 95.56 151 THR A O 1
ATOM 1174 N N . THR A 1 152 ? 2.734 -11.690 -3.780 1.00 96.56 152 THR A N 1
ATOM 1175 C CA . THR A 1 152 ? 2.815 -13.152 -3.613 1.00 96.56 152 THR A CA 1
ATOM 1176 C C . THR A 1 152 ? 2.815 -13.471 -2.118 1.00 96.56 152 THR A C 1
ATOM 1178 O O . THR A 1 152 ? 3.411 -12.737 -1.339 1.00 96.56 152 THR A O 1
ATOM 1181 N N . ILE A 1 153 ? 2.171 -14.553 -1.696 1.00 97.00 153 ILE A N 1
ATOM 1182 C CA . ILE A 1 153 ? 2.161 -15.022 -0.306 1.00 97.00 153 ILE A CA 1
ATOM 1183 C C . ILE A 1 153 ? 2.500 -16.510 -0.331 1.00 97.00 153 ILE A C 1
ATOM 1185 O O . ILE A 1 153 ? 1.653 -17.346 -0.632 1.00 97.00 153 ILE A O 1
ATOM 1189 N N . GLN A 1 154 ? 3.768 -16.826 -0.069 1.00 94.94 154 GLN A N 1
ATOM 1190 C CA . GLN A 1 154 ? 4.280 -18.202 -0.115 1.00 94.94 154 GLN A CA 1
ATOM 1191 C C . GLN A 1 154 ? 4.144 -18.914 1.234 1.00 94.94 154 GLN A C 1
ATOM 1193 O O . GLN A 1 154 ? 3.856 -20.106 1.287 1.00 94.94 154 GLN A O 1
ATOM 1198 N N . SER A 1 155 ? 4.325 -18.170 2.321 1.00 95.25 155 SER A N 1
ATOM 1199 C CA . SER A 1 155 ? 4.182 -18.624 3.700 1.00 95.25 155 SER A CA 1
ATOM 1200 C C . SER A 1 155 ? 3.645 -17.479 4.556 1.00 95.25 155 SER A C 1
ATOM 1202 O O . SER A 1 155 ? 3.693 -16.314 4.154 1.00 95.25 155 SER A O 1
ATOM 1204 N N . ILE A 1 156 ? 3.086 -17.814 5.719 1.00 97.50 156 ILE A N 1
ATOM 1205 C CA . ILE A 1 156 ? 2.494 -16.844 6.639 1.00 97.50 156 ILE A CA 1
ATOM 1206 C C . ILE A 1 156 ? 3.091 -17.080 8.024 1.00 97.50 156 ILE A C 1
ATOM 1208 O O . ILE A 1 156 ? 2.812 -18.099 8.653 1.00 97.50 156 ILE A O 1
ATOM 1212 N N . SER A 1 157 ? 3.926 -16.149 8.490 1.00 97.31 157 SER A N 1
ATOM 1213 C CA . SER A 1 157 ? 4.383 -16.141 9.884 1.00 97.31 157 SER A CA 1
ATOM 1214 C C . SER A 1 157 ? 3.263 -15.653 10.816 1.00 97.31 157 SER A C 1
ATOM 1216 O O . SER A 1 157 ? 2.305 -15.032 10.341 1.00 97.31 157 SER A O 1
ATOM 1218 N N . PRO A 1 158 ? 3.357 -15.879 12.138 1.00 97.19 158 PRO A N 1
ATOM 1219 C CA . PRO A 1 158 ? 2.395 -15.332 13.096 1.00 97.19 158 PRO A CA 1
ATOM 1220 C C . PRO A 1 158 ? 2.249 -13.804 13.019 1.00 97.19 158 PRO A C 1
ATOM 1222 O O . PRO A 1 158 ? 1.147 -13.279 13.159 1.00 97.19 158 PRO A O 1
ATOM 1225 N N . GLU A 1 159 ? 3.340 -13.085 12.767 1.00 96.12 159 GLU A N 1
ATOM 1226 C CA . GLU A 1 159 ? 3.370 -11.624 12.639 1.00 96.12 159 GLU A CA 1
ATOM 1227 C C . GLU A 1 159 ? 2.640 -11.191 11.369 1.00 96.12 159 GLU A C 1
ATOM 1229 O O . GLU A 1 159 ? 1.707 -10.389 11.428 1.00 96.12 159 GLU A O 1
ATOM 1234 N N . LEU A 1 160 ? 2.972 -11.816 10.233 1.00 97.94 160 LEU A N 1
ATOM 1235 C CA . LEU A 1 160 ? 2.289 -11.541 8.975 1.00 97.94 160 LEU A CA 1
ATOM 1236 C C . LEU A 1 160 ? 0.801 -11.903 9.061 1.00 97.94 160 LEU A C 1
ATOM 1238 O O . LEU A 1 160 ? -0.036 -11.184 8.524 1.00 97.94 160 LEU A O 1
ATOM 1242 N N . LYS A 1 161 ? 0.438 -12.977 9.772 1.00 97.88 161 LYS A N 1
ATOM 1243 C CA . LYS A 1 161 ? -0.962 -13.374 9.971 1.00 97.88 161 LYS A CA 1
ATOM 1244 C C . LYS A 1 161 ? -1.775 -12.267 10.641 1.00 97.88 161 LYS A C 1
ATOM 1246 O O . LYS A 1 161 ? -2.868 -11.986 10.164 1.00 97.88 161 LYS A O 1
ATOM 1251 N N . LYS A 1 162 ? -1.231 -11.592 11.662 1.00 97.75 162 LYS A N 1
ATOM 1252 C CA . LYS A 1 162 ? -1.897 -10.448 12.317 1.00 97.75 162 LYS A CA 1
ATOM 1253 C C . LYS A 1 162 ? -2.177 -9.316 11.329 1.00 97.75 162 LYS A C 1
ATOM 1255 O O . LYS A 1 162 ? -3.275 -8.769 11.319 1.00 97.75 162 LYS A O 1
ATOM 1260 N N . VAL A 1 163 ? -1.204 -9.002 10.474 1.00 98.38 163 VAL A N 1
ATOM 1261 C CA . VAL A 1 163 ? -1.348 -7.977 9.430 1.00 98.38 163 VAL A CA 1
ATOM 1262 C C . VAL A 1 163 ? -2.410 -8.378 8.403 1.00 98.38 163 VAL A C 1
ATOM 1264 O O . VAL A 1 163 ? -3.250 -7.563 8.023 1.00 98.38 163 VAL A O 1
ATOM 1267 N N . LEU A 1 164 ? -2.403 -9.637 7.960 1.00 98.25 164 LEU A N 1
ATOM 1268 C CA . LEU A 1 164 ? -3.376 -10.151 6.994 1.00 98.25 164 LEU A CA 1
ATOM 1269 C C . LEU A 1 164 ? -4.795 -10.191 7.580 1.00 98.25 164 LEU A C 1
ATOM 1271 O O . LEU A 1 164 ? -5.731 -9.793 6.896 1.00 98.25 164 LEU A O 1
ATOM 1275 N N . ASP A 1 165 ? -4.961 -10.605 8.838 1.00 97.50 165 ASP A N 1
ATOM 1276 C CA . ASP A 1 165 ? -6.265 -10.624 9.517 1.00 97.50 165 ASP A CA 1
ATOM 1277 C C . ASP A 1 165 ? -6.856 -9.214 9.675 1.00 97.50 165 ASP A C 1
ATOM 1279 O O . ASP A 1 165 ? -8.065 -9.032 9.542 1.00 97.50 165 ASP A O 1
ATOM 1283 N N . ALA A 1 166 ? -6.010 -8.213 9.934 1.00 97.19 166 ALA A N 1
ATOM 1284 C CA . ALA A 1 166 ? -6.427 -6.819 10.084 1.00 97.19 166 ALA A CA 1
ATOM 1285 C C . ALA A 1 166 ? -6.615 -6.078 8.743 1.00 97.19 166 ALA A C 1
ATOM 1287 O O . ALA A 1 166 ? -7.169 -4.978 8.712 1.00 97.19 166 ALA A O 1
ATOM 1288 N N . SER A 1 167 ? -6.165 -6.658 7.626 1.00 98.00 167 SER A N 1
ATOM 1289 C CA . SER A 1 167 ? -6.259 -6.028 6.307 1.00 98.00 167 SER A CA 1
ATOM 1290 C C . SER A 1 167 ? -7.715 -5.935 5.842 1.00 98.00 167 SER A C 1
ATOM 129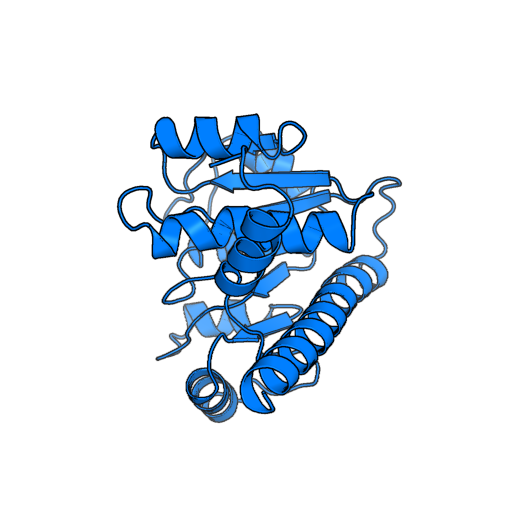2 O O . SER A 1 167 ? -8.438 -6.926 5.780 1.00 98.00 167 SER A O 1
ATOM 1294 N N . SER A 1 168 ? -8.141 -4.749 5.403 1.00 97.94 168 SER A N 1
ATOM 1295 C CA . SER A 1 168 ? -9.480 -4.537 4.835 1.00 97.94 168 SER A CA 1
ATOM 1296 C C . SER A 1 168 ? -9.672 -5.261 3.500 1.00 97.94 168 SER A C 1
ATOM 1298 O O . SER A 1 168 ? -10.798 -5.614 3.149 1.00 97.94 168 SER A O 1
ATOM 1300 N N . PHE A 1 169 ? -8.584 -5.481 2.755 1.00 98.12 169 PHE A N 1
ATOM 1301 C CA . PHE A 1 169 ? -8.556 -6.285 1.536 1.00 98.12 169 PHE A CA 1
ATOM 1302 C C . PHE A 1 169 ? -7.163 -6.858 1.254 1.00 98.12 169 PHE A C 1
ATOM 1304 O O . PHE A 1 169 ? -6.143 -6.272 1.626 1.00 98.12 169 PHE A O 1
ATOM 1311 N N . ILE A 1 170 ? -7.124 -7.985 0.539 1.00 98.25 170 ILE A N 1
ATOM 1312 C CA . ILE A 1 170 ? -5.896 -8.665 0.117 1.00 98.25 170 ILE A CA 1
ATOM 1313 C C . ILE A 1 170 ? -6.061 -9.121 -1.335 1.00 98.25 170 ILE A C 1
ATOM 1315 O O . ILE A 1 170 ? -6.817 -10.045 -1.633 1.00 98.25 170 ILE A O 1
ATOM 1319 N N . TYR A 1 171 ? -5.318 -8.503 -2.249 1.00 97.06 171 TYR A N 1
ATOM 1320 C CA . TYR A 1 171 ? -5.240 -8.941 -3.637 1.00 97.06 171 TYR A CA 1
ATOM 1321 C C . TYR A 1 171 ? -3.900 -9.615 -3.898 1.00 97.06 171 TYR A C 1
ATOM 1323 O O . TYR A 1 171 ? -2.847 -8.988 -3.808 1.00 97.06 171 TYR A O 1
ATOM 1331 N N . THR A 1 172 ? -3.939 -10.894 -4.253 1.00 96.56 172 THR A N 1
ATOM 1332 C CA . THR A 1 172 ? -2.743 -11.651 -4.637 1.00 96.56 172 THR A CA 1
ATO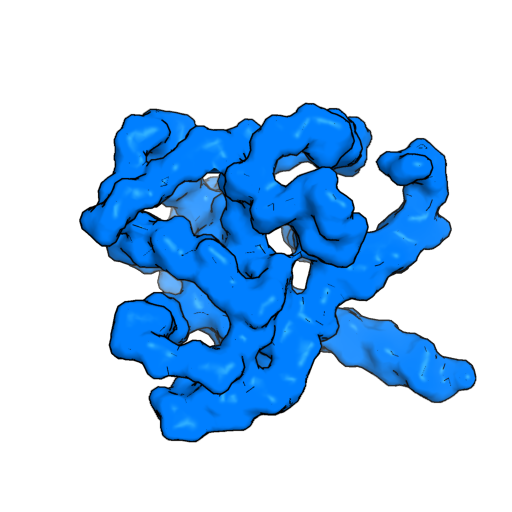M 1333 C C . THR A 1 172 ? -2.525 -11.575 -6.142 1.00 96.56 172 THR A C 1
ATOM 1335 O O . THR A 1 172 ? -3.487 -11.503 -6.912 1.00 96.56 172 THR A O 1
ATOM 1338 N N . ARG A 1 173 ? -1.263 -11.604 -6.579 1.00 94.00 173 ARG A N 1
ATOM 1339 C CA . ARG A 1 173 ? -0.927 -11.526 -8.013 1.00 94.00 173 ARG A CA 1
ATOM 1340 C C . ARG A 1 173 ? -0.962 -12.857 -8.755 1.00 94.00 173 ARG A C 1
ATOM 1342 O O . ARG A 1 173 ? -0.718 -12.890 -9.959 1.00 94.00 173 ARG A O 1
ATOM 1349 N N . GLU A 1 174 ? -1.232 -13.949 -8.046 1.00 93.31 174 GLU A N 1
ATOM 1350 C CA . GLU A 1 174 ? -1.337 -15.301 -8.590 1.00 93.31 174 GLU A CA 1
ATOM 1351 C C . GLU A 1 174 ? -2.140 -16.217 -7.639 1.00 93.31 174 GLU A C 1
ATOM 1353 O O . GLU A 1 174 ? -2.337 -15.903 -6.467 1.00 93.31 174 GLU A O 1
ATOM 1358 N N . THR A 1 175 ? -2.664 -17.336 -8.145 1.00 93.25 175 THR A N 1
ATOM 1359 C CA . THR A 1 175 ? -3.665 -18.152 -7.429 1.00 93.25 175 THR A CA 1
ATOM 1360 C C . THR A 1 175 ? -3.122 -19.128 -6.376 1.00 93.25 175 THR A C 1
A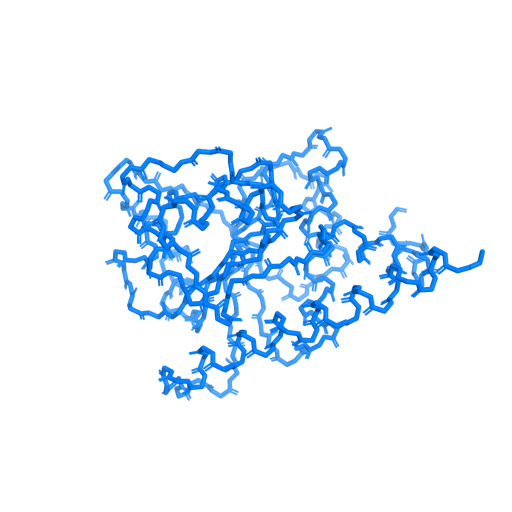TOM 1362 O O . THR A 1 175 ? -3.887 -19.584 -5.531 1.00 93.25 175 THR A O 1
ATOM 1365 N N . ALA A 1 176 ? -1.843 -19.499 -6.399 1.00 96.31 176 ALA A N 1
ATOM 1366 C CA . ALA A 1 176 ? -1.213 -20.322 -5.367 1.00 96.31 176 ALA A CA 1
ATOM 1367 C C . ALA A 1 176 ? -1.184 -19.591 -4.016 1.00 96.31 176 ALA A C 1
ATOM 1369 O O . ALA A 1 176 ? -1.510 -20.194 -2.998 1.00 96.31 176 ALA A O 1
ATOM 1370 N N . SER A 1 177 ? -0.955 -18.280 -4.018 1.00 97.00 177 SER A N 1
ATOM 1371 C CA . SER A 1 177 ? -1.047 -17.410 -2.844 1.00 97.00 177 SER A CA 1
ATOM 1372 C C . SER A 1 177 ? -2.449 -17.439 -2.232 1.00 97.00 177 SER A C 1
ATOM 1374 O O . SER A 1 177 ? -2.588 -17.481 -1.013 1.00 97.00 177 SER A O 1
ATOM 1376 N N . LEU A 1 178 ? -3.507 -17.516 -3.053 1.00 96.12 178 LEU A N 1
ATOM 1377 C CA . LEU A 1 178 ? -4.874 -17.710 -2.547 1.00 96.12 178 LEU A CA 1
ATOM 1378 C C . LEU A 1 178 ? -5.043 -19.050 -1.824 1.00 96.12 178 LEU A C 1
ATOM 1380 O O . LEU A 1 178 ? -5.779 -19.128 -0.842 1.00 96.12 178 LEU A O 1
ATOM 1384 N N . LYS A 1 179 ? -4.371 -20.111 -2.288 1.00 96.56 179 LYS A N 1
ATOM 1385 C CA . LYS A 1 179 ? -4.403 -21.415 -1.612 1.00 96.56 179 LYS A CA 1
ATOM 1386 C C . LYS A 1 179 ? -3.701 -21.346 -0.257 1.00 96.56 179 LYS A C 1
ATOM 1388 O O . LYS A 1 179 ? -4.235 -21.893 0.703 1.00 96.56 179 LYS A O 1
ATOM 1393 N N . VAL A 1 180 ? -2.569 -20.642 -0.175 1.00 97.69 180 VAL A N 1
ATOM 1394 C CA . VAL A 1 180 ? -1.841 -20.409 1.084 1.00 97.69 180 VAL A CA 1
ATOM 1395 C C . VAL A 1 180 ? -2.690 -19.599 2.064 1.00 97.69 180 VAL A C 1
ATOM 1397 O O . VAL A 1 180 ? -2.826 -19.990 3.220 1.00 97.69 180 VAL A O 1
ATOM 1400 N N . LEU A 1 181 ? -3.329 -18.515 1.614 1.00 97.50 181 LEU A N 1
ATOM 1401 C CA . LEU A 1 181 ? -4.263 -17.744 2.444 1.00 97.50 181 LEU A CA 1
ATOM 1402 C C . LEU A 1 181 ? -5.394 -18.637 2.977 1.00 97.50 181 LEU A C 1
ATOM 1404 O O . LEU A 1 181 ? -5.623 -18.707 4.186 1.00 97.50 181 LEU A O 1
ATOM 1408 N N . LYS A 1 182 ? -6.038 -19.401 2.086 1.00 96.75 182 LYS A N 1
ATOM 1409 C CA . LYS A 1 182 ? -7.135 -20.305 2.446 1.00 96.75 182 LYS A CA 1
ATOM 1410 C C . LYS A 1 182 ? -6.712 -21.371 3.459 1.00 96.75 182 LYS A C 1
ATOM 1412 O O . LYS A 1 182 ? -7.481 -21.652 4.375 1.00 96.75 182 LYS A O 1
ATOM 1417 N N . SER A 1 183 ? -5.516 -21.953 3.332 1.00 96.88 183 SER A N 1
ATOM 1418 C CA . SER A 1 183 ? -5.029 -22.968 4.279 1.00 96.88 183 SER A CA 1
ATOM 1419 C C . SER A 1 183 ? -4.766 -22.410 5.681 1.00 96.88 183 SER A C 1
ATOM 1421 O O . SER A 1 183 ? -4.715 -23.181 6.631 1.00 96.88 183 SER A O 1
ATOM 1423 N N . HIS A 1 184 ? -4.638 -21.088 5.820 1.00 96.88 184 HIS A N 1
ATOM 1424 C CA . HIS A 1 184 ? -4.487 -20.385 7.098 1.00 96.88 184 HIS A CA 1
ATOM 1425 C C . HIS A 1 184 ? -5.790 -19.703 7.557 1.00 96.88 184 HIS A C 1
ATOM 1427 O O . HIS A 1 184 ? -5.762 -18.821 8.416 1.00 96.88 184 HIS A O 1
ATOM 1433 N N . GLY A 1 185 ? -6.935 -20.081 6.977 1.00 96.06 185 GLY A N 1
ATOM 1434 C CA . GLY A 1 185 ? -8.255 -19.559 7.345 1.00 96.06 185 GLY A CA 1
ATOM 1435 C C . GLY A 1 185 ? -8.580 -18.165 6.797 1.00 96.06 185 GLY A C 1
ATOM 1436 O O . GLY A 1 185 ? -9.676 -17.664 7.037 1.00 96.06 185 GLY A O 1
ATOM 1437 N N . LEU A 1 186 ? -7.681 -17.548 6.024 1.00 95.88 186 LEU A N 1
ATOM 1438 C CA . LEU A 1 186 ? -7.907 -16.247 5.395 1.00 95.88 186 LEU A CA 1
ATOM 1439 C C . LEU A 1 186 ? -8.750 -16.445 4.133 1.00 95.88 186 LEU A C 1
ATOM 1441 O O . LEU A 1 186 ? -8.249 -16.779 3.057 1.00 95.88 186 LEU A O 1
ATOM 1445 N N . THR A 1 187 ? -10.061 -16.265 4.278 1.00 91.56 187 THR A N 1
ATOM 1446 C CA . THR A 1 187 ? -11.040 -16.351 3.188 1.00 91.56 187 THR A CA 1
ATOM 1447 C C . THR A 1 187 ? -12.047 -15.208 3.294 1.00 91.56 187 THR A C 1
ATOM 1449 O O . THR A 1 187 ? -12.251 -14.655 4.369 1.00 91.56 187 THR A O 1
ATOM 1452 N N . GLY A 1 188 ? -12.683 -14.829 2.185 1.00 89.06 188 GLY A N 1
ATOM 1453 C CA . GLY A 1 188 ? -13.723 -13.801 2.198 1.00 89.06 188 GLY A CA 1
ATOM 1454 C C . GLY A 1 188 ? -13.810 -13.020 0.895 1.00 89.06 188 GLY A C 1
ATOM 1455 O O . GLY A 1 188 ? -12.979 -13.174 0.005 1.00 89.06 188 GLY A O 1
ATOM 1456 N N . LYS A 1 189 ? -14.824 -12.154 0.792 1.00 87.19 189 LYS A N 1
ATOM 1457 C CA . LYS A 1 189 ? -15.087 -11.340 -0.412 1.00 87.19 189 LYS A CA 1
ATOM 1458 C C . LYS A 1 189 ? -14.003 -10.290 -0.685 1.00 87.19 189 LYS A C 1
ATOM 1460 O O . LYS A 1 189 ? -13.858 -9.859 -1.822 1.00 87.19 189 LYS A O 1
ATOM 1465 N N . ASN A 1 190 ? -13.236 -9.917 0.339 1.00 90.25 190 ASN A N 1
ATOM 1466 C CA . ASN A 1 190 ? -12.169 -8.920 0.242 1.00 90.25 190 ASN A CA 1
ATOM 1467 C C . ASN A 1 190 ? -10.797 -9.547 -0.061 1.00 90.25 190 ASN A C 1
ATOM 1469 O O . ASN A 1 190 ? -9.795 -8.836 -0.096 1.00 90.25 190 ASN A O 1
ATOM 1473 N N . ILE A 1 191 ? -10.745 -10.869 -0.266 1.00 95.44 191 ILE A N 1
ATOM 1474 C CA . ILE A 1 191 ? -9.539 -11.602 -0.647 1.00 95.44 191 ILE A CA 1
ATOM 1475 C C . ILE A 1 191 ? -9.736 -12.128 -2.061 1.00 9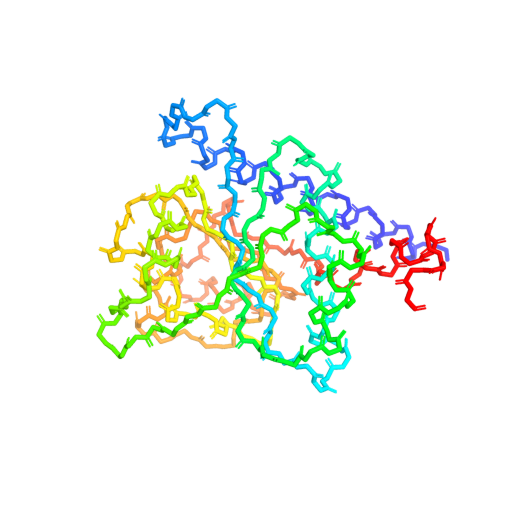5.44 191 ILE A C 1
ATOM 1477 O O . ILE A 1 191 ? -10.634 -12.930 -2.313 1.00 95.44 191 ILE A O 1
ATOM 1481 N N . SER A 1 192 ? -8.908 -11.678 -2.998 1.00 94.75 192 SER A N 1
ATOM 1482 C CA . SER A 1 192 ? -9.076 -12.048 -4.401 1.00 94.75 192 SER A CA 1
ATOM 1483 C C . SER A 1 192 ? -7.765 -12.024 -5.178 1.00 94.75 192 SER A C 1
ATOM 1485 O O . SER A 1 192 ? -6.691 -11.714 -4.661 1.00 94.75 192 SER A O 1
ATOM 1487 N N . PHE A 1 193 ? -7.851 -12.403 -6.444 1.00 93.25 193 PHE A N 1
ATOM 1488 C CA . PHE A 1 193 ? -6.776 -12.255 -7.408 1.00 93.25 193 PHE A CA 1
ATOM 1489 C C . PHE A 1 193 ? -6.886 -10.895 -8.108 1.00 93.25 193 PHE A C 1
ATOM 1491 O O . PHE A 1 193 ? -7.973 -10.492 -8.531 1.00 93.25 193 P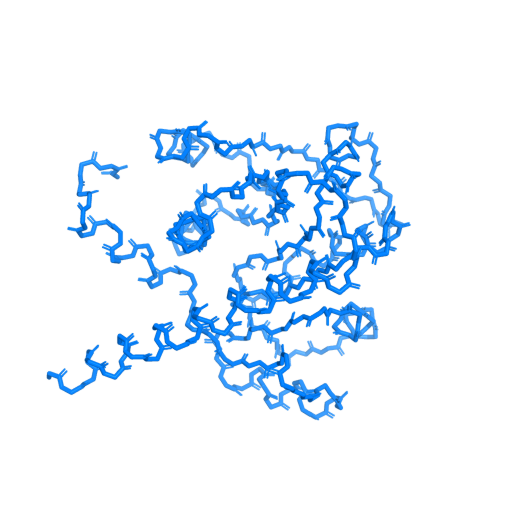HE A O 1
ATOM 1498 N N . ALA A 1 194 ? -5.753 -10.226 -8.302 1.00 89.75 194 ALA A N 1
ATOM 1499 C CA . ALA A 1 194 ? -5.622 -9.129 -9.252 1.00 89.75 194 ALA A CA 1
ATOM 1500 C C . ALA A 1 194 ? -4.324 -9.295 -10.049 1.00 89.75 194 ALA A C 1
ATOM 1502 O O . ALA A 1 194 ? -3.303 -9.649 -9.461 1.00 89.75 194 ALA A O 1
ATOM 1503 N N . PRO A 1 195 ? -4.310 -9.024 -11.366 1.00 86.12 195 PRO A N 1
ATOM 1504 C CA . PRO A 1 195 ? -3.067 -8.957 -12.112 1.00 86.12 195 PRO A CA 1
ATOM 1505 C C . PRO A 1 195 ? -2.113 -7.949 -11.477 1.00 86.12 195 PRO A C 1
ATOM 1507 O O . PRO A 1 195 ? -2.528 -6.909 -10.966 1.00 86.12 195 PRO A O 1
ATOM 1510 N N . ASP A 1 196 ? -0.827 -8.259 -11.560 1.00 85.69 196 ASP A N 1
ATOM 1511 C CA . ASP A 1 196 ? 0.238 -7.388 -11.084 1.00 85.69 196 ASP A CA 1
ATOM 1512 C C . ASP A 1 196 ? 0.120 -5.965 -11.671 1.00 85.69 196 ASP A C 1
ATOM 1514 O O . ASP A 1 196 ? -0.214 -5.789 -12.850 1.00 85.69 196 ASP A O 1
ATOM 1518 N N . ALA A 1 197 ? 0.420 -4.942 -10.862 1.00 86.31 197 ALA A N 1
ATOM 1519 C CA . ALA A 1 197 ? 0.325 -3.535 -11.261 1.00 86.31 197 ALA A CA 1
ATOM 1520 C C . ALA A 1 197 ? 1.108 -3.198 -12.546 1.00 86.31 197 ALA A C 1
ATOM 1522 O O . ALA A 1 197 ? 0.730 -2.283 -13.284 1.00 86.31 197 ALA A O 1
ATOM 1523 N N . THR A 1 198 ? 2.166 -3.955 -12.853 1.00 84.06 198 THR A N 1
ATOM 1524 C CA . THR A 1 198 ? 2.960 -3.812 -14.084 1.00 84.06 198 THR A CA 1
ATOM 1525 C C . THR A 1 198 ? 2.132 -3.939 -15.363 1.00 84.06 198 THR A C 1
ATOM 1527 O O . THR A 1 198 ? 2.412 -3.247 -16.344 1.00 84.06 198 THR A O 1
ATOM 1530 N N . PHE A 1 199 ? 1.066 -4.748 -15.370 1.00 80.25 199 PHE A N 1
ATOM 1531 C CA . PHE A 1 199 ? 0.197 -4.875 -16.543 1.00 80.25 199 PHE A CA 1
ATOM 1532 C C . PHE A 1 199 ? -0.490 -3.554 -16.893 1.00 80.25 199 PHE A C 1
ATOM 1534 O O . PHE A 1 199 ? -0.632 -3.235 -18.074 1.00 80.25 199 PHE A O 1
ATOM 1541 N N . SER A 1 200 ? -0.859 -2.759 -15.889 1.00 77.12 200 SER A N 1
ATOM 1542 C CA . SER A 1 200 ? -1.456 -1.436 -16.093 1.00 77.12 200 SER A CA 1
ATOM 1543 C C . SER A 1 200 ? -0.446 -0.422 -16.622 1.00 77.12 200 SER A C 1
ATOM 1545 O O . SER A 1 200 ? -0.804 0.416 -17.451 1.00 77.12 200 SER A O 1
ATOM 1547 N N . LEU A 1 201 ? 0.830 -0.540 -16.234 1.00 77.44 201 LEU A N 1
ATOM 1548 C CA . LEU A 1 201 ? 1.890 0.313 -16.774 1.00 77.44 201 LEU A CA 1
ATOM 1549 C C . LEU A 1 201 ? 2.031 0.144 -18.291 1.00 77.44 201 LEU A C 1
ATOM 1551 O O . LEU A 1 201 ? 2.109 1.132 -19.015 1.00 77.44 201 LEU A O 1
ATOM 1555 N N . ILE A 1 202 ? 2.001 -1.097 -18.784 1.00 69.94 202 ILE A N 1
ATOM 1556 C CA . ILE A 1 202 ? 2.123 -1.394 -20.220 1.00 69.94 202 ILE A CA 1
ATOM 1557 C C . ILE A 1 202 ? 1.014 -0.702 -21.024 1.00 69.94 202 ILE A C 1
ATOM 1559 O O . ILE A 1 202 ? 1.266 -0.177 -22.112 1.00 69.94 202 ILE A O 1
ATOM 1563 N N . TYR A 1 203 ? -0.220 -0.694 -20.515 1.00 66.31 203 TYR A N 1
ATOM 1564 C CA . TYR A 1 203 ? -1.326 0.005 -21.174 1.00 66.31 203 TYR A CA 1
ATOM 1565 C C . TYR A 1 203 ? -1.128 1.517 -21.168 1.00 66.31 203 TYR A C 1
ATOM 1567 O O . TYR A 1 203 ? -1.343 2.177 -22.186 1.00 66.31 203 TYR A O 1
ATOM 1575 N N . TRP A 1 204 ? -0.661 2.064 -20.053 1.00 69.12 204 TRP A N 1
ATOM 1576 C CA . TRP A 1 204 ? -0.396 3.487 -19.956 1.00 69.12 204 TRP A CA 1
ATOM 1577 C C . TRP A 1 204 ? 0.741 3.943 -20.879 1.00 69.12 204 TRP A C 1
ATOM 1579 O O . TRP A 1 204 ? 0.561 4.904 -21.624 1.00 69.12 204 TRP A O 1
ATOM 1589 N N . MET A 1 205 ? 1.851 3.206 -20.952 1.00 71.19 205 MET A N 1
ATOM 1590 C CA . MET A 1 205 ? 2.951 3.510 -21.879 1.00 71.19 205 MET A CA 1
ATOM 1591 C C . MET A 1 205 ? 2.492 3.515 -23.344 1.00 71.19 205 MET A C 1
ATOM 1593 O O . MET A 1 205 ? 2.912 4.368 -24.119 1.00 71.19 205 MET A O 1
ATOM 1597 N N . LYS A 1 206 ? 1.566 2.627 -23.729 1.00 65.81 206 LYS A N 1
ATOM 1598 C CA . LYS A 1 206 ? 0.986 2.620 -25.086 1.00 65.81 206 LYS A CA 1
ATOM 1599 C C . LYS A 1 206 ? 0.134 3.847 -25.398 1.00 65.81 206 LYS A C 1
ATOM 1601 O O . LYS A 1 206 ? 0.027 4.225 -26.558 1.00 65.81 206 LYS A O 1
ATOM 1606 N N . THR A 1 207 ? -0.491 4.442 -24.387 1.00 62.62 207 THR A N 1
ATOM 1607 C CA . THR A 1 207 ? -1.334 5.638 -24.554 1.00 62.62 207 THR A CA 1
ATOM 1608 C C . THR A 1 207 ? -0.546 6.938 -24.406 1.00 62.62 207 THR A C 1
ATOM 1610 O O . THR A 1 207 ? -1.007 7.978 -24.871 1.00 62.62 207 THR A O 1
ATOM 1613 N N . LYS A 1 208 ? 0.648 6.898 -23.794 1.00 64.19 208 LYS A N 1
ATOM 1614 C CA . LYS A 1 208 ? 1.556 8.045 -23.632 1.00 64.19 208 LYS A CA 1
ATOM 1615 C C . LYS A 1 208 ? 3.029 7.633 -23.827 1.00 64.19 208 LYS A C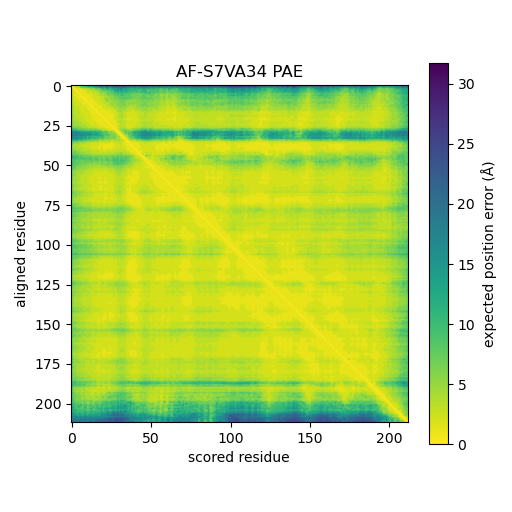 1
ATOM 1617 O O . LYS A 1 208 ? 3.777 7.591 -22.852 1.00 64.19 208 LYS A O 1
ATOM 1622 N N . PRO A 1 209 ? 3.469 7.355 -25.066 1.00 59.91 209 PRO A N 1
ATOM 1623 C CA . PRO A 1 209 ? 4.799 6.797 -25.332 1.00 59.91 209 PRO A CA 1
ATOM 1624 C C . PRO A 1 209 ? 5.971 7.755 -25.053 1.00 59.91 209 PRO A C 1
ATOM 1626 O O . PRO A 1 209 ? 7.067 7.288 -24.787 1.00 59.91 209 PRO A O 1
ATOM 1629 N N . SER A 1 210 ? 5.768 9.079 -25.039 1.00 57.53 210 SER A N 1
ATOM 1630 C CA . SER A 1 210 ? 6.836 10.084 -24.834 1.00 57.53 210 SER A CA 1
ATOM 1631 C C . SER A 1 210 ? 7.288 10.279 -23.375 1.00 57.53 210 SER A C 1
ATOM 1633 O O . SER A 1 210 ? 8.032 11.211 -23.053 1.00 57.53 210 SER A O 1
ATOM 1635 N N . ARG A 1 211 ? 6.781 9.452 -22.460 1.00 59.72 211 ARG A N 1
ATOM 1636 C CA . ARG A 1 211 ? 6.874 9.653 -21.009 1.00 59.72 211 ARG A CA 1
ATOM 1637 C C . ARG A 1 211 ? 7.897 8.756 -20.297 1.00 59.72 211 ARG A C 1
ATOM 1639 O O . ARG A 1 211 ? 8.129 8.979 -19.107 1.00 59.72 211 ARG A O 1
ATOM 1646 N N . PHE A 1 212 ? 8.523 7.825 -21.021 1.00 55.50 212 PHE A N 1
ATOM 1647 C CA . PHE A 1 212 ? 9.560 6.897 -20.548 1.00 55.50 212 PHE A CA 1
ATOM 1648 C C . PHE A 1 212 ? 10.806 7.003 -21.407 1.00 55.50 212 PHE A C 1
ATOM 1650 O O . PHE A 1 212 ? 10.638 7.120 -22.639 1.00 55.50 212 PHE A O 1
#

Sequence (212 aa):
MERRNALKKITCLSTGMFIASITGAIANNNSSNPTKTILLVSGWQDVNIGDIAHTPGLIHILKTFLPEYKIILWKKSKGEKVKELLHKNFPEVKIIYGSVAPDSSVENEEVMSAIKKADILVHGSGPYVVGQDNLEAWMKYTDKPFGIFGTTIQSISPELKKVLDASSFIYTRETASLKVLKSHGLTGKNISFAPDATFSLIYWMKTKPSRF